Protein AF-A0A1I8A3Q3-F1 (afdb_monomer)

Radius of gyration: 21.52 Å; Cα contacts (8 Å, |Δi|>4): 533; chains: 1; bounding box: 51×58×56 Å

Mean predicted aligned error: 5.91 Å

pLDDT: mean 88.44, std 10.76, range [53.03, 98.12]

Foldseek 3Di:
DVPDDPVVLLVCLLQVADVVLVVQLVDDDPRNVSSVVLQLQAWEKEWEFEAEPVRDTFIKIAIGSRPVDPDTDDDPVVLVSNLSRYAEYEYEYDYHVPPDDGIDTDDPVCVVVSLVSLLPRPHSAYEYEHQPVAPDVVCPVVVLCVCVVSLSSLLSGQEYAHHHPDDPPDADDVSVVVSVVSSLVSLRHAYYAAADHHHVSCPLVNVLVSLQRPSYQEYHYQDPPVSVVVNLVVCLVDDLVSGDAFRKYKHFHDQPVVVVVVCVVQVKAWDDPVRDDPVVQVSCVVRPHNPVQWPTWTKHARPVHRVWIWIWTWGDDPPDSTTMIMTTTD

Sequence (330 aa):
MNTVPYRFIESVFQACGDDVLQKLPKLSSLWGTLAEEYKKKSGRLEVAYTQDDQNEWCLCYKLVGFDHIRARTLSREVVREISKSITLVEFSVISSNILRQGWTKVSSNDEKEMLQLLTRLDAPEKKLDLSNTIPTYTRSNVDEELISKYRHFFLSFTSVKICFRYCGGYYGPPFLAQLVKDMIFTGKLQCMDTKTNLPTTIPLRFMRDYFFSKSCRRLTTSCETSLTSKIIKRWKTMDPRTLAPYKLFDDTTVRFDSIKSYYIDNSMNEIPLNSADPKVMEMIETKVAKRTDIHSMHHIQHPTDPSCSIYVVFRRESWAIYYRCFLLFV

Structure (mmCIF, N/CA/C/O backbone):
data_AF-A0A1I8A3Q3-F1
#
_entry.id   AF-A0A1I8A3Q3-F1
#
loop_
_atom_site.group_PDB
_atom_site.id
_atom_site.type_symbol
_atom_site.label_atom_id
_atom_site.label_alt_id
_atom_site.label_comp_id
_atom_site.label_asym_id
_atom_site.label_entity_id
_atom_site.label_seq_id
_atom_site.pdbx_PDB_ins_code
_atom_site.Cartn_x
_atom_site.Cartn_y
_atom_site.Cartn_z
_atom_site.occupancy
_atom_site.B_iso_or_equiv
_atom_site.auth_seq_id
_atom_site.auth_comp_id
_atom_site.auth_asym_id
_atom_site.auth_atom_id
_atom_site.pdbx_PDB_model_num
ATOM 1 N N . MET A 1 1 ? 7.256 -31.390 1.037 1.00 57.97 1 MET A N 1
ATOM 2 C CA . MET A 1 1 ? 6.693 -30.113 1.540 1.00 57.97 1 MET A CA 1
ATOM 3 C C . MET A 1 1 ? 5.920 -30.237 2.865 1.00 57.97 1 MET A C 1
ATOM 5 O O . MET A 1 1 ? 5.534 -29.204 3.393 1.00 57.97 1 MET A O 1
ATOM 9 N N . ASN A 1 2 ? 5.749 -31.433 3.458 1.00 61.03 2 ASN A N 1
ATOM 10 C CA . ASN A 1 2 ? 5.005 -31.620 4.725 1.00 61.03 2 ASN A CA 1
ATOM 11 C C . ASN A 1 2 ? 5.836 -31.387 6.006 1.00 61.03 2 ASN A C 1
ATOM 13 O O . ASN A 1 2 ? 5.334 -31.577 7.105 1.00 61.03 2 ASN A O 1
ATOM 17 N N . THR A 1 3 ? 7.107 -31.007 5.875 1.00 82.00 3 THR A N 1
ATOM 18 C CA . THR A 1 3 ? 8.049 -30.803 6.990 1.00 82.00 3 THR A CA 1
ATOM 19 C C . THR A 1 3 ? 8.221 -29.333 7.377 1.00 82.00 3 THR A C 1
ATOM 21 O O . THR A 1 3 ? 9.028 -29.014 8.246 1.00 82.00 3 THR A O 1
ATOM 24 N N . VAL A 1 4 ? 7.492 -28.422 6.727 1.00 85.56 4 VAL A N 1
ATOM 25 C CA . VAL A 1 4 ? 7.575 -26.986 7.008 1.00 85.56 4 VAL A CA 1
ATOM 26 C C . VAL A 1 4 ? 6.820 -26.686 8.309 1.00 85.56 4 VAL A C 1
ATOM 28 O O . VAL A 1 4 ? 5.654 -27.071 8.417 1.00 85.56 4 VAL A O 1
ATOM 31 N N . PRO A 1 5 ? 7.436 -26.008 9.296 1.00 89.69 5 PRO A N 1
ATOM 32 C CA . PRO A 1 5 ? 6.762 -25.677 10.545 1.00 89.69 5 PRO A CA 1
ATOM 33 C C . PRO A 1 5 ? 5.493 -24.858 10.312 1.00 89.69 5 PRO A C 1
ATOM 35 O O . PRO A 1 5 ? 5.496 -23.905 9.535 1.00 89.69 5 PRO A O 1
ATOM 38 N N . TYR A 1 6 ? 4.436 -25.174 11.058 1.00 87.12 6 TYR A N 1
ATOM 39 C CA . TYR A 1 6 ? 3.142 -24.489 10.981 1.00 87.12 6 TYR A CA 1
ATOM 40 C C . TYR A 1 6 ? 3.270 -22.957 11.058 1.00 87.12 6 TYR A C 1
ATOM 42 O O . TYR A 1 6 ? 2.738 -22.239 10.217 1.00 87.12 6 TYR A O 1
ATOM 50 N N . ARG A 1 7 ? 4.092 -22.461 11.992 1.00 86.75 7 ARG A N 1
ATOM 51 C CA . ARG A 1 7 ? 4.344 -21.021 12.163 1.00 86.75 7 ARG A CA 1
ATOM 52 C C . ARG A 1 7 ? 4.938 -20.351 10.928 1.00 86.75 7 ARG A C 1
ATOM 54 O O . ARG A 1 7 ? 4.624 -19.200 10.660 1.00 86.75 7 ARG A O 1
ATOM 61 N N . PHE A 1 8 ? 5.789 -21.052 10.179 1.00 90.31 8 PHE A N 1
ATOM 62 C CA . PHE A 1 8 ? 6.340 -20.502 8.942 1.00 90.31 8 PHE A CA 1
ATOM 63 C C . PHE A 1 8 ? 5.237 -20.328 7.897 1.00 90.31 8 PHE A C 1
ATOM 65 O O . PHE A 1 8 ? 5.163 -19.286 7.254 1.00 90.31 8 PHE A O 1
ATOM 72 N N . ILE A 1 9 ? 4.358 -21.324 7.763 1.00 89.50 9 ILE A N 1
ATOM 73 C CA . ILE A 1 9 ? 3.220 -21.274 6.840 1.00 89.50 9 ILE A CA 1
ATOM 74 C C . ILE A 1 9 ? 2.297 -20.098 7.203 1.00 89.50 9 ILE A C 1
ATOM 76 O O . ILE A 1 9 ? 1.945 -19.310 6.329 1.00 89.50 9 ILE A O 1
ATOM 80 N N . GLU A 1 10 ? 1.983 -19.913 8.489 1.00 87.31 10 GLU A N 1
ATOM 81 C CA . GLU A 1 10 ? 1.195 -18.764 8.961 1.00 87.31 10 GLU A CA 1
ATOM 82 C C . GLU A 1 10 ? 1.873 -17.422 8.667 1.00 87.31 10 GLU A C 1
ATOM 84 O O . GLU A 1 10 ? 1.219 -16.505 8.178 1.00 87.31 10 GLU A O 1
ATOM 89 N N . SER A 1 11 ? 3.184 -17.299 8.904 1.00 86.94 11 SER A N 1
ATOM 90 C CA . SER A 1 11 ? 3.925 -16.075 8.567 1.00 86.94 11 SER A CA 1
ATOM 91 C C . SER A 1 11 ? 3.904 -15.781 7.063 1.00 86.94 11 SER A C 1
ATOM 93 O O . SER A 1 11 ? 3.813 -14.621 6.666 1.00 86.94 11 SER A O 1
ATOM 95 N N . VAL A 1 12 ? 3.942 -16.815 6.212 1.00 89.44 12 VAL A N 1
ATOM 96 C CA . VAL A 1 12 ? 3.786 -16.658 4.758 1.00 89.44 12 VAL A CA 1
ATOM 97 C C . VAL A 1 12 ? 2.382 -16.161 4.425 1.00 89.44 12 VAL A C 1
ATOM 99 O O . VAL A 1 12 ? 2.253 -15.195 3.680 1.00 89.44 12 VAL A O 1
ATOM 102 N N . PHE A 1 13 ? 1.338 -16.760 4.999 1.00 89.81 13 PHE A N 1
ATOM 103 C CA . PHE A 1 13 ? -0.051 -16.331 4.791 1.00 89.81 13 PHE A CA 1
ATOM 104 C C . PHE A 1 13 ? -0.268 -14.879 5.198 1.00 89.81 13 PHE A C 1
ATOM 106 O O . PHE A 1 13 ? -0.835 -14.102 4.432 1.00 89.81 13 PHE A O 1
ATOM 113 N N . GLN A 1 14 ? 0.272 -14.505 6.353 1.00 85.12 14 GLN A N 1
ATOM 114 C CA . GLN A 1 14 ? 0.229 -13.150 6.867 1.00 85.12 14 GLN A CA 1
ATOM 115 C C . GLN A 1 14 ? 0.942 -12.157 5.923 1.00 85.12 14 GLN A C 1
ATOM 117 O O . GLN A 1 14 ? 0.448 -11.057 5.699 1.00 85.12 14 GLN A O 1
ATOM 122 N N . ALA A 1 15 ? 2.061 -12.542 5.300 1.00 84.25 15 ALA A N 1
ATOM 123 C CA . ALA A 1 15 ? 2.824 -11.667 4.403 1.00 84.25 15 ALA A CA 1
ATOM 124 C C . ALA A 1 15 ? 2.298 -11.595 2.953 1.00 84.25 15 ALA A C 1
ATOM 126 O O . ALA A 1 15 ? 2.664 -10.683 2.213 1.00 84.25 15 ALA A O 1
ATOM 127 N N . CYS A 1 16 ? 1.485 -12.560 2.515 1.00 81.81 16 CYS A N 1
ATOM 128 C CA . CYS A 1 16 ? 1.103 -12.723 1.107 1.00 81.81 16 CYS A CA 1
ATOM 129 C C . CYS A 1 16 ? -0.032 -11.794 0.637 1.00 81.81 16 CYS A C 1
ATOM 131 O O . CYS A 1 16 ? -0.222 -11.636 -0.570 1.00 81.81 16 CYS A O 1
ATOM 133 N N . GLY A 1 17 ? -0.756 -11.162 1.565 1.00 78.75 17 GLY A N 1
ATOM 134 C CA . GLY A 1 17 ? -1.880 -10.271 1.269 1.00 78.75 17 GLY A CA 1
ATOM 135 C C . GLY A 1 17 ? -3.151 -10.999 0.807 1.00 78.75 17 GLY A C 1
ATOM 136 O O . GLY A 1 17 ? -3.144 -12.189 0.478 1.00 78.75 17 GLY A O 1
ATOM 137 N N . ASP A 1 18 ? -4.263 -10.263 0.780 1.00 76.88 18 ASP A N 1
ATOM 138 C CA . ASP A 1 18 ? -5.608 -10.823 0.587 1.00 76.88 18 ASP A CA 1
ATOM 139 C C . ASP A 1 18 ? -5.791 -11.523 -0.776 1.00 76.88 18 ASP A C 1
ATOM 141 O O . ASP A 1 18 ? -6.401 -12.592 -0.849 1.00 76.88 18 ASP A O 1
ATOM 145 N N . ASP A 1 19 ? -5.229 -10.974 -1.858 1.00 75.56 19 ASP A N 1
ATOM 146 C CA . ASP A 1 19 ? -5.390 -11.527 -3.214 1.00 75.56 19 ASP A CA 1
ATOM 147 C C . ASP A 1 19 ? -4.767 -12.923 -3.362 1.00 75.56 19 ASP A C 1
ATOM 149 O O . ASP A 1 19 ? -5.309 -13.802 -4.041 1.00 75.56 19 ASP A O 1
ATOM 153 N N . VAL A 1 20 ? -3.623 -13.151 -2.711 1.00 80.06 20 VAL A N 1
ATOM 154 C CA . VAL A 1 20 ? -2.950 -14.455 -2.711 1.00 80.06 20 VAL A CA 1
ATOM 155 C C . VAL A 1 20 ? -3.688 -15.419 -1.785 1.00 80.06 20 VAL A C 1
ATOM 157 O O . VAL A 1 20 ? -3.927 -16.564 -2.174 1.00 80.06 20 VAL A O 1
ATOM 160 N N . LEU A 1 21 ? -4.144 -14.953 -0.615 1.00 82.50 21 LEU A N 1
ATOM 161 C CA . LEU A 1 21 ? -4.960 -15.742 0.318 1.00 82.50 21 LEU A CA 1
ATOM 162 C C . LEU A 1 21 ? -6.236 -16.297 -0.326 1.00 82.50 21 LEU A C 1
ATOM 164 O O . LEU A 1 21 ? -6.673 -17.389 0.028 1.00 82.50 21 LEU A O 1
ATOM 168 N N . GLN A 1 22 ? -6.811 -15.620 -1.323 1.00 83.31 22 GLN A N 1
ATOM 169 C CA . GLN A 1 22 ? -7.954 -16.156 -2.073 1.00 83.31 22 GLN A CA 1
ATOM 170 C C . GLN A 1 22 ? -7.608 -17.356 -2.968 1.00 83.31 22 GLN A C 1
ATOM 172 O O . GLN A 1 22 ? -8.487 -18.162 -3.279 1.00 83.31 22 GLN A O 1
ATOM 177 N N . LYS A 1 23 ? -6.348 -17.489 -3.393 1.00 84.88 23 LYS A N 1
ATOM 178 C CA . LYS A 1 23 ? -5.875 -18.577 -4.264 1.00 84.88 23 LYS A CA 1
ATOM 179 C C . LYS A 1 23 ? -5.297 -19.753 -3.473 1.00 84.88 23 LYS A C 1
ATOM 181 O O . LYS A 1 23 ? -5.377 -20.882 -3.951 1.00 84.88 23 LYS A O 1
ATOM 186 N N . LEU A 1 24 ? -4.755 -19.504 -2.278 1.00 84.94 24 LEU A N 1
ATOM 187 C CA . LEU A 1 24 ? -4.077 -20.507 -1.446 1.00 84.94 24 LEU A CA 1
ATOM 188 C C . LEU A 1 24 ? -4.915 -21.753 -1.095 1.00 84.94 24 LEU A C 1
ATOM 190 O O . LEU A 1 24 ? -4.352 -22.844 -1.128 1.00 84.94 24 LEU A O 1
ATOM 194 N N . PRO A 1 25 ? -6.237 -21.669 -0.858 1.00 84.94 25 PRO A N 1
ATOM 195 C CA . PRO A 1 25 ? -7.067 -22.855 -0.641 1.00 84.94 25 PRO A CA 1
ATOM 196 C C . PRO A 1 25 ? -7.068 -23.882 -1.773 1.00 84.94 25 PRO A C 1
ATOM 198 O O . PRO A 1 25 ? -7.403 -25.042 -1.559 1.00 84.94 25 PRO A O 1
ATOM 201 N N . LYS A 1 26 ? -6.703 -23.467 -2.991 1.00 87.00 26 LYS A N 1
ATOM 202 C CA . LYS A 1 26 ? -6.612 -24.361 -4.152 1.00 87.00 26 LYS A CA 1
ATOM 203 C C . LYS A 1 26 ? -5.342 -25.212 -4.136 1.00 87.00 26 LYS A C 1
ATOM 205 O O . LYS A 1 26 ? -5.203 -26.103 -4.970 1.00 87.00 26 LYS A O 1
ATOM 210 N N . LEU A 1 27 ? -4.404 -24.932 -3.229 1.00 86.75 27 LEU A N 1
ATOM 211 C CA . LEU A 1 27 ? -3.221 -25.758 -3.050 1.00 86.75 27 LEU A CA 1
ATOM 212 C C . LEU A 1 27 ? -3.626 -27.102 -2.441 1.00 86.75 27 LEU A C 1
ATOM 214 O O . LEU A 1 27 ? -4.348 -27.166 -1.451 1.00 86.75 27 LEU A O 1
ATOM 218 N N . SER A 1 28 ? -3.120 -28.193 -3.010 1.00 81.31 28 SER A N 1
ATOM 219 C CA . SER A 1 28 ? -3.256 -29.518 -2.405 1.00 81.31 28 SER A CA 1
ATOM 220 C C . SER A 1 28 ? -2.527 -29.583 -1.059 1.00 81.31 28 SER A C 1
ATOM 222 O O . SER A 1 28 ? -1.562 -28.844 -0.848 1.00 81.31 28 SER A O 1
ATOM 224 N N . SER A 1 29 ? -2.882 -30.563 -0.221 1.00 86.62 29 SER A N 1
ATOM 225 C CA . SER A 1 29 ? -2.193 -30.929 1.032 1.00 86.62 29 SER A CA 1
ATOM 226 C C . SER A 1 29 ? -2.400 -29.958 2.208 1.00 86.62 29 SER A C 1
ATOM 228 O O . SER A 1 29 ? -3.354 -29.184 2.241 1.00 86.62 29 SER A O 1
ATOM 230 N N . LEU A 1 30 ? -1.499 -30.028 3.194 1.00 88.31 30 LEU A N 1
ATOM 231 C CA . LEU A 1 30 ? -1.510 -29.251 4.430 1.00 88.31 30 LEU A CA 1
ATOM 232 C C . LEU A 1 30 ? -1.654 -27.741 4.178 1.00 88.31 30 LEU A C 1
ATOM 234 O O . LEU A 1 30 ? -2.400 -27.079 4.886 1.00 88.31 30 LEU A O 1
ATOM 238 N N . TRP A 1 31 ? -1.006 -27.197 3.145 1.00 90.31 31 TRP A N 1
ATOM 239 C CA . TRP A 1 31 ? -1.062 -25.764 2.832 1.00 90.31 31 TRP A CA 1
ATOM 240 C C . TRP A 1 31 ? -2.481 -25.269 2.536 1.00 90.31 31 TRP A C 1
ATOM 242 O O . TRP A 1 31 ? -2.865 -24.223 3.051 1.00 90.31 31 TRP A O 1
ATOM 252 N N . GLY A 1 32 ? -3.271 -26.022 1.763 1.00 91.44 32 GLY A N 1
ATOM 253 C CA . GLY A 1 32 ? -4.657 -25.655 1.461 1.00 91.44 32 GLY A CA 1
ATOM 254 C C . GLY A 1 32 ? -5.542 -25.678 2.707 1.00 91.44 32 GLY A C 1
ATOM 255 O O . GLY A 1 32 ? -6.257 -24.714 2.974 1.00 91.44 32 GLY A O 1
ATOM 256 N N . THR A 1 33 ? -5.429 -26.735 3.520 1.00 91.69 33 THR A N 1
ATOM 257 C CA . THR A 1 33 ? -6.192 -26.871 4.772 1.00 91.69 33 THR A CA 1
ATOM 258 C C . THR A 1 33 ? -5.879 -25.744 5.754 1.00 91.69 33 THR A C 1
ATOM 260 O O . THR A 1 33 ? -6.793 -25.136 6.309 1.00 91.69 33 THR A O 1
ATOM 263 N N . LEU A 1 34 ? -4.594 -25.430 5.946 1.00 91.81 34 LEU A N 1
ATOM 264 C CA . LEU A 1 34 ? -4.183 -24.360 6.852 1.00 91.81 34 LEU A CA 1
ATOM 265 C C . LEU A 1 34 ? -4.555 -22.977 6.317 1.00 91.81 34 LEU A C 1
ATOM 267 O O . LEU A 1 34 ? -4.907 -22.107 7.106 1.00 91.81 34 LEU A O 1
ATOM 271 N N . ALA A 1 35 ? -4.505 -22.762 4.999 1.00 92.06 35 ALA A N 1
ATOM 272 C CA . ALA A 1 35 ? -4.933 -21.502 4.397 1.00 92.06 35 ALA A CA 1
ATOM 273 C C . ALA A 1 35 ? -6.426 -21.250 4.637 1.00 92.06 35 ALA A C 1
ATOM 275 O O . ALA A 1 35 ? -6.813 -20.136 4.978 1.00 92.06 35 ALA A O 1
ATOM 276 N N . GLU A 1 36 ? -7.260 -22.284 4.512 1.00 92.31 36 GLU A N 1
ATOM 277 C CA . GLU A 1 36 ? -8.691 -22.210 4.821 1.00 92.31 36 GLU A CA 1
ATOM 278 C C . GLU A 1 36 ? -8.954 -21.910 6.300 1.00 92.31 36 GLU A C 1
ATOM 280 O O . GLU A 1 36 ? -9.804 -21.081 6.633 1.00 92.31 36 GLU A O 1
ATOM 285 N N . GLU A 1 37 ? -8.213 -22.551 7.203 1.00 92.31 37 GLU A N 1
ATOM 286 C CA . GLU A 1 37 ? -8.347 -22.292 8.634 1.00 92.31 37 GLU A CA 1
ATOM 287 C C . GLU A 1 37 ? -7.880 -20.879 9.007 1.00 92.31 37 GLU A C 1
ATOM 289 O O . GLU A 1 37 ? -8.592 -20.160 9.713 1.00 92.31 37 GLU A O 1
ATOM 294 N N . TYR A 1 38 ? -6.727 -20.456 8.483 1.00 91.81 38 TYR A N 1
ATOM 295 C CA . TYR A 1 38 ? -6.199 -19.109 8.671 1.00 91.81 38 TYR A CA 1
ATOM 296 C C . TYR A 1 38 ? -7.179 -18.066 8.138 1.00 91.81 38 TYR A C 1
ATOM 298 O O . TYR A 1 38 ? -7.521 -17.139 8.860 1.00 91.81 38 TYR A O 1
ATOM 306 N N . LYS A 1 39 ? -7.723 -18.253 6.929 1.00 91.38 39 LYS A N 1
ATOM 307 C CA . LYS A 1 39 ? -8.686 -17.334 6.308 1.00 91.38 39 LYS A CA 1
ATOM 308 C C . LYS A 1 39 ? -9.937 -17.118 7.164 1.00 91.38 39 LYS A C 1
ATOM 310 O O . LYS A 1 39 ? -10.401 -15.989 7.283 1.00 91.38 39 LYS A O 1
ATOM 315 N N . LYS A 1 40 ? -10.458 -18.174 7.799 1.00 92.69 40 LYS A N 1
ATOM 316 C CA . LYS A 1 40 ? -11.607 -18.095 8.730 1.00 92.69 40 LYS A CA 1
ATOM 317 C C . LYS A 1 40 ? -11.281 -17.353 10.031 1.00 92.69 40 LYS A C 1
ATOM 319 O O . LYS A 1 40 ? -12.187 -16.892 10.727 1.00 92.69 40 LYS A O 1
ATOM 324 N N . LYS A 1 41 ? -9.997 -17.288 10.389 1.00 94.12 41 LYS A N 1
ATOM 325 C CA . LYS A 1 41 ? -9.490 -16.619 11.592 1.00 94.12 41 LYS A CA 1
ATOM 326 C C . LYS A 1 41 ? -8.880 -15.248 11.303 1.00 94.12 41 LYS A C 1
ATOM 328 O O . LYS A 1 41 ? -8.652 -14.483 12.234 1.00 94.12 41 LYS A O 1
ATOM 333 N N . SER A 1 42 ? -8.592 -14.930 10.051 1.00 94.62 42 SER A N 1
ATOM 334 C CA . SER A 1 42 ? -7.964 -13.679 9.653 1.00 94.62 42 SER A CA 1
ATOM 335 C C . SER A 1 42 ? -8.981 -12.574 9.451 1.00 94.62 42 SER A C 1
ATOM 337 O O . SER A 1 42 ? -10.143 -12.821 9.131 1.00 94.62 42 SER A O 1
ATOM 339 N N . GLY A 1 43 ? -8.528 -11.342 9.600 1.00 95.31 43 GLY A N 1
ATOM 340 C CA . GLY A 1 43 ? -9.379 -10.193 9.388 1.00 95.31 43 GLY A CA 1
ATOM 341 C C . GLY A 1 43 ? -8.593 -8.902 9.345 1.00 95.31 43 GLY A C 1
ATOM 342 O O . GLY A 1 43 ? -7.365 -8.873 9.454 1.00 95.31 43 GLY A O 1
ATOM 343 N N . ARG A 1 44 ? -9.340 -7.813 9.225 1.00 96.50 44 ARG A N 1
ATOM 344 C CA . ARG A 1 44 ? -8.804 -6.461 9.223 1.00 96.50 44 ARG A CA 1
ATOM 345 C C . ARG A 1 44 ? -9.514 -5.581 10.231 1.00 96.50 44 ARG A C 1
ATOM 347 O O . ARG A 1 44 ? -10.679 -5.799 10.576 1.00 96.50 44 ARG A O 1
ATOM 354 N N . LEU A 1 45 ? -8.781 -4.581 10.690 1.00 97.50 45 LEU A N 1
ATOM 355 C CA . LEU A 1 45 ? -9.298 -3.515 11.524 1.00 97.50 45 LEU A CA 1
ATOM 356 C C . LEU A 1 45 ? -9.432 -2.252 10.677 1.00 97.50 45 LEU A C 1
ATOM 358 O O . LEU A 1 45 ? -8.441 -1.737 10.165 1.00 97.50 45 LEU A O 1
ATOM 362 N N . GLU A 1 46 ? -10.651 -1.744 10.575 1.00 97.31 46 GLU A N 1
ATOM 363 C CA . GLU A 1 46 ? -10.936 -0.455 9.954 1.00 97.31 46 GLU A CA 1
ATOM 364 C C . GLU A 1 46 ? -11.128 0.586 11.059 1.00 97.31 46 GLU A C 1
ATOM 366 O O . GLU A 1 46 ? -11.870 0.363 12.016 1.00 97.31 46 GLU A O 1
ATOM 371 N N . VAL A 1 47 ? -10.447 1.718 10.934 1.00 97.00 47 VAL A N 1
ATOM 372 C CA . VAL A 1 47 ? -10.535 2.877 11.820 1.00 97.00 47 VAL A CA 1
ATOM 373 C C . VAL A 1 47 ? -10.919 4.074 10.967 1.00 97.00 47 VAL A C 1
ATOM 375 O O . VAL A 1 47 ? -10.345 4.313 9.904 1.00 97.00 47 VAL A O 1
ATOM 378 N N . ALA A 1 48 ? -11.901 4.830 11.426 1.00 95.19 48 ALA A N 1
ATOM 379 C CA . ALA A 1 48 ? -12.387 6.007 10.741 1.00 95.19 48 ALA A CA 1
ATOM 380 C C . ALA A 1 48 ? -12.346 7.211 11.671 1.00 95.19 48 ALA A C 1
ATOM 382 O O . ALA A 1 48 ? -12.738 7.112 12.832 1.00 95.19 48 ALA A O 1
ATOM 383 N N . TYR A 1 49 ? -11.923 8.353 11.140 1.00 94.12 49 TYR A N 1
ATOM 384 C CA . TYR A 1 49 ? -12.212 9.648 11.739 1.00 94.12 49 TYR A CA 1
ATOM 385 C C . TYR A 1 49 ? -13.352 10.301 10.972 1.00 94.12 49 TYR A C 1
ATOM 387 O O . TYR A 1 49 ? -13.299 10.431 9.747 1.00 94.12 49 TYR A O 1
ATOM 395 N N . THR A 1 50 ? -14.410 10.647 11.687 1.00 92.38 50 THR A N 1
ATOM 396 C CA . THR A 1 50 ? -15.701 11.010 11.100 1.00 92.38 50 THR A CA 1
ATOM 397 C C . THR A 1 50 ? -16.459 11.954 12.013 1.00 92.38 50 THR A C 1
ATOM 399 O O . THR A 1 50 ? -16.188 12.004 13.209 1.00 92.38 50 THR A O 1
ATOM 402 N N . GLN A 1 51 ? -17.446 12.647 11.461 1.00 90.06 51 GLN A N 1
ATOM 403 C CA . GLN A 1 51 ? -18.433 13.360 12.261 1.00 90.06 51 GLN A CA 1
ATOM 404 C C . GLN A 1 51 ? -19.522 12.399 12.738 1.00 90.06 51 GLN A C 1
ATOM 406 O O . GLN A 1 51 ? -19.923 11.503 11.986 1.00 90.06 51 GLN A O 1
ATOM 411 N N . ASP A 1 52 ? -19.969 12.583 13.974 1.00 88.75 52 ASP A N 1
ATOM 412 C CA . ASP A 1 52 ? -21.150 11.930 14.528 1.00 88.75 52 ASP A CA 1
ATOM 413 C C . ASP A 1 52 ? -22.435 12.735 14.255 1.00 88.75 52 ASP A C 1
ATOM 415 O O . ASP A 1 52 ? -22.426 13.722 13.514 1.00 88.75 52 ASP A O 1
ATOM 419 N N . ASP A 1 53 ? -23.549 12.306 14.854 1.00 87.62 53 ASP A N 1
ATOM 420 C CA . ASP A 1 53 ? -24.863 12.944 14.698 1.00 87.62 53 ASP A CA 1
ATOM 421 C C . ASP A 1 53 ? -24.916 14.378 15.260 1.00 87.62 53 ASP A C 1
ATOM 423 O O . ASP A 1 53 ? -25.810 15.150 14.910 1.00 87.62 53 ASP A O 1
ATOM 427 N N . GLN A 1 54 ? -23.956 14.756 16.109 1.00 89.69 54 GLN A N 1
ATOM 428 C CA . GLN A 1 54 ? -23.809 16.101 16.671 1.00 89.69 54 GLN A CA 1
ATOM 429 C C . GLN A 1 54 ? -22.835 16.963 15.855 1.00 89.69 54 GLN A C 1
ATOM 431 O O . GLN A 1 54 ? -22.555 18.102 16.222 1.00 89.69 54 GLN A O 1
ATOM 436 N N . ASN A 1 55 ? -22.357 16.453 14.714 1.00 88.12 55 ASN A N 1
ATOM 437 C CA . ASN A 1 55 ? -21.288 17.026 13.898 1.00 88.12 55 ASN A CA 1
ATOM 438 C C . ASN A 1 55 ? -19.921 17.097 14.600 1.00 88.12 55 ASN A C 1
ATOM 440 O O . ASN A 1 55 ? -19.012 17.757 14.081 1.00 88.12 55 ASN A O 1
ATOM 444 N N . GLU A 1 56 ? -19.743 16.397 15.722 1.00 89.81 56 GLU A N 1
ATOM 445 C CA . GLU A 1 56 ? -18.466 16.310 16.419 1.00 89.81 56 GLU A CA 1
ATOM 446 C C . GLU A 1 56 ? -17.588 15.236 15.787 1.00 89.81 56 GLU A C 1
ATOM 448 O O . GLU A 1 56 ? -18.044 14.149 15.424 1.00 89.81 56 GLU A O 1
ATOM 453 N N . TRP A 1 57 ? -16.298 15.533 15.649 1.00 91.00 57 TRP A N 1
ATOM 454 C CA . TRP A 1 57 ? -15.358 14.569 15.103 1.00 91.00 57 TRP A CA 1
ATOM 455 C C . TRP A 1 57 ? -14.955 13.534 16.148 1.00 91.00 57 TRP A C 1
ATOM 457 O O . TRP A 1 57 ? -14.522 13.870 17.248 1.00 91.00 57 TRP A O 1
ATOM 467 N N . CYS A 1 58 ? -15.045 12.259 15.788 1.00 93.19 58 CYS A N 1
ATOM 468 C CA . CYS A 1 58 ? -14.689 11.156 16.664 1.00 93.19 58 CYS A CA 1
ATOM 469 C C . CYS A 1 58 ? -13.999 10.021 15.907 1.00 93.19 58 CYS A C 1
ATOM 471 O O . CYS A 1 58 ? -14.107 9.883 14.683 1.00 93.19 58 CYS A O 1
ATOM 473 N N . LEU A 1 59 ? -13.272 9.194 16.660 1.00 95.56 59 LEU A N 1
ATOM 474 C CA . LEU A 1 59 ? -12.745 7.934 16.159 1.00 95.56 59 LEU A CA 1
ATOM 475 C C . LEU A 1 59 ? -13.819 6.854 16.253 1.00 95.56 59 LEU A C 1
ATOM 477 O O . LEU A 1 59 ? -14.444 6.659 17.292 1.00 95.56 59 LEU A O 1
ATOM 481 N N . CYS A 1 60 ? -13.995 6.123 15.164 1.00 95.38 60 CYS A N 1
ATOM 482 C CA . CYS A 1 60 ? -14.821 4.931 15.091 1.00 95.38 60 CYS A CA 1
ATOM 483 C C . CYS A 1 60 ? -13.969 3.765 14.596 1.00 95.38 60 CYS A C 1
ATOM 485 O O . CYS A 1 60 ? -12.996 3.965 13.869 1.00 95.38 60 CYS A O 1
ATOM 487 N N . TYR A 1 61 ? -14.340 2.540 14.948 1.00 96.56 61 TYR A N 1
ATOM 488 C CA . TYR A 1 61 ? -13.685 1.351 14.409 1.00 96.56 61 TYR A CA 1
ATOM 489 C C . TYR A 1 61 ? -14.668 0.244 14.060 1.00 96.56 61 TYR A C 1
ATOM 491 O O . TYR A 1 61 ? -15.810 0.221 14.524 1.00 96.56 61 TYR A O 1
ATOM 499 N N . LYS A 1 62 ? -14.186 -0.701 13.255 1.00 96.06 62 LYS A N 1
ATOM 500 C CA . LYS A 1 62 ? -14.904 -1.903 12.859 1.00 96.06 62 LYS A CA 1
ATOM 501 C C . LYS A 1 62 ? -13.936 -3.068 12.668 1.00 96.06 62 LYS A C 1
ATOM 503 O O . LYS A 1 62 ? -12.908 -2.941 12.007 1.00 96.06 62 LYS A O 1
ATOM 508 N N . LEU A 1 63 ? -14.288 -4.219 13.236 1.00 96.81 63 LEU A N 1
ATOM 509 C CA . LEU A 1 63 ? -13.595 -5.488 13.013 1.00 96.81 63 LEU A CA 1
ATOM 510 C C . LEU A 1 63 ? -14.271 -6.231 11.857 1.00 96.81 63 LEU A C 1
ATOM 512 O O . LEU A 1 63 ? -15.476 -6.478 11.908 1.00 96.81 63 LEU A O 1
ATOM 516 N N . VAL A 1 64 ? -13.507 -6.600 10.830 1.00 95.81 64 VAL A N 1
ATOM 517 C CA . VAL A 1 64 ? -14.011 -7.293 9.633 1.00 95.81 64 VAL A CA 1
ATOM 518 C C . VAL A 1 64 ? -13.277 -8.622 9.470 1.00 95.81 64 VAL A C 1
ATOM 520 O O . VAL A 1 64 ? -12.053 -8.655 9.534 1.00 95.81 64 VAL A O 1
ATOM 523 N N . GLY A 1 65 ? -14.011 -9.721 9.269 1.00 95.25 65 GLY A N 1
ATOM 524 C CA . GLY A 1 65 ? -13.451 -11.073 9.084 1.00 95.25 65 GLY A CA 1
ATOM 525 C C . GLY A 1 65 ? -13.186 -11.857 10.377 1.00 95.25 65 GLY A C 1
ATOM 526 O O . GLY A 1 65 ? -13.021 -13.071 10.348 1.00 95.25 65 GLY A O 1
ATOM 527 N N . PHE A 1 66 ? -13.233 -11.211 11.545 1.00 95.81 66 PHE A N 1
ATOM 528 C CA . PHE A 1 66 ? -13.005 -11.859 12.843 1.00 95.81 66 PHE A CA 1
ATOM 529 C C . PHE A 1 66 ? -14.259 -12.545 13.419 1.00 95.81 66 PHE A C 1
ATOM 531 O O . PHE A 1 66 ? -14.600 -12.338 14.582 1.00 95.81 66 PHE A O 1
ATOM 538 N N . ASP A 1 67 ? -14.993 -13.340 12.640 1.00 94.75 67 ASP A N 1
ATOM 539 C CA . ASP A 1 67 ? -16.299 -13.895 13.062 1.00 94.75 67 ASP A CA 1
ATOM 540 C C . ASP A 1 67 ? -16.227 -14.858 14.252 1.00 94.75 67 ASP A C 1
ATOM 542 O O . ASP A 1 67 ? -17.171 -14.977 15.031 1.00 94.75 67 ASP A O 1
ATOM 546 N N . HIS A 1 68 ? -15.071 -15.487 14.446 1.00 94.12 68 HIS A N 1
ATOM 547 C CA . HIS A 1 68 ? -14.787 -16.340 15.597 1.00 94.12 68 HIS A CA 1
ATOM 548 C C . HIS A 1 68 ? -14.603 -15.553 16.912 1.00 94.12 68 HIS A C 1
ATOM 550 O O . HIS A 1 68 ? -14.715 -16.139 17.990 1.00 94.12 68 HIS A O 1
ATOM 556 N N . ILE A 1 69 ? -14.355 -14.237 16.857 1.00 96.06 69 ILE A N 1
ATOM 557 C CA . ILE A 1 69 ? -14.233 -13.378 18.042 1.00 96.06 69 ILE A CA 1
ATOM 558 C C . ILE A 1 69 ? -15.603 -12.781 18.365 1.00 96.06 69 ILE A C 1
ATOM 560 O O . ILE A 1 69 ? -16.084 -11.870 17.692 1.00 96.06 69 ILE A O 1
ATOM 564 N N . ARG A 1 70 ? -16.229 -13.283 19.435 1.00 94.69 70 ARG A N 1
ATOM 565 C CA . ARG A 1 70 ? -17.559 -12.825 19.875 1.00 94.69 70 ARG A CA 1
ATOM 566 C C . ARG A 1 70 ? -17.551 -11.382 20.382 1.00 94.69 70 ARG A C 1
ATOM 568 O O . ARG A 1 70 ? -18.486 -10.633 20.115 1.00 94.69 70 ARG A O 1
ATOM 575 N N . ALA A 1 71 ? -16.508 -10.995 21.117 1.00 95.31 71 ALA A N 1
ATOM 576 C CA . ALA A 1 71 ? -16.356 -9.635 21.618 1.00 95.31 71 ALA A CA 1
ATOM 577 C C . ALA A 1 71 ? -16.019 -8.685 20.462 1.00 95.31 71 ALA A C 1
ATOM 579 O O . ALA A 1 71 ? -15.034 -8.879 19.752 1.00 95.31 71 ALA A O 1
ATOM 580 N N . ARG A 1 72 ? -16.848 -7.656 20.267 1.00 93.75 72 ARG A N 1
ATOM 581 C CA . ARG A 1 72 ? -16.647 -6.653 19.209 1.00 93.75 72 ARG A CA 1
ATOM 582 C C . ARG A 1 72 ? -16.000 -5.364 19.705 1.00 93.75 72 ARG A C 1
ATOM 584 O O . ARG A 1 72 ? -15.576 -4.561 18.883 1.00 93.75 72 ARG A O 1
ATOM 591 N N . THR A 1 73 ? -15.890 -5.185 21.019 1.00 95.31 73 THR A N 1
ATOM 592 C CA . THR A 1 73 ? -15.235 -4.024 21.623 1.00 95.31 73 THR A CA 1
ATOM 593 C C . THR A 1 73 ? -13.718 -4.204 21.630 1.00 95.31 73 THR A C 1
ATOM 595 O O . THR A 1 73 ? -13.232 -5.238 22.081 1.00 95.31 73 THR A O 1
ATOM 598 N N . LEU A 1 74 ? -12.958 -3.208 21.170 1.00 94.94 74 LEU A N 1
ATOM 599 C CA . LEU A 1 74 ? -11.492 -3.215 21.229 1.00 94.94 74 LEU A CA 1
ATOM 600 C C . LEU A 1 74 ? -10.989 -3.083 22.674 1.00 94.94 74 LEU A C 1
ATOM 602 O O . LEU A 1 74 ? -10.717 -1.987 23.153 1.00 94.94 74 LEU A O 1
ATOM 606 N N . SER A 1 75 ? -10.839 -4.217 23.355 1.00 95.19 75 SER A N 1
ATOM 607 C CA . SER A 1 75 ? -10.091 -4.336 24.610 1.00 95.19 75 SER A CA 1
ATOM 608 C C . SER A 1 75 ? -8.674 -4.860 24.359 1.00 95.19 75 SER A C 1
ATOM 610 O O . SER A 1 75 ? -8.338 -5.290 23.251 1.00 95.19 75 SER A O 1
ATOM 612 N N . ARG A 1 76 ? -7.833 -4.897 25.398 1.00 95.94 76 ARG A N 1
ATOM 613 C CA . ARG A 1 76 ? -6.489 -5.496 25.313 1.00 95.94 76 ARG A CA 1
ATOM 614 C C . ARG A 1 76 ? -6.536 -6.964 24.892 1.00 95.94 76 ARG A C 1
ATOM 616 O O . ARG A 1 76 ? -5.696 -7.409 24.113 1.00 95.94 76 ARG A O 1
ATOM 623 N N . GLU A 1 77 ? -7.522 -7.709 25.378 1.00 96.81 77 GLU A N 1
ATOM 624 C CA . GLU A 1 77 ? -7.729 -9.123 25.067 1.00 96.81 77 GLU A CA 1
ATOM 625 C C . GLU A 1 77 ? -8.117 -9.307 23.603 1.00 96.81 77 GLU A C 1
ATOM 627 O O . GLU A 1 77 ? -7.550 -10.170 22.936 1.00 96.81 77 GLU A O 1
ATOM 632 N N . VAL A 1 78 ? -9.029 -8.471 23.095 1.00 96.75 78 VAL A N 1
ATOM 633 C CA . VAL A 1 78 ? -9.438 -8.505 21.685 1.00 96.75 78 VAL A CA 1
ATOM 634 C C . VAL A 1 78 ? -8.273 -8.122 20.779 1.00 96.75 78 VAL A C 1
ATOM 636 O O . VAL A 1 78 ? -8.009 -8.833 19.816 1.00 96.75 78 VAL A O 1
ATOM 639 N N . VAL A 1 79 ? -7.521 -7.070 21.119 1.00 96.62 79 VAL A N 1
ATOM 640 C CA . VAL A 1 79 ? -6.319 -6.639 20.381 1.00 96.62 79 VAL A CA 1
ATOM 641 C C . VAL A 1 79 ? -5.269 -7.753 20.328 1.00 96.62 79 VAL A C 1
ATOM 643 O O . VAL A 1 79 ? -4.704 -8.014 19.268 1.00 96.62 79 VAL A O 1
ATOM 646 N N . ARG A 1 80 ? -5.037 -8.451 21.446 1.00 96.12 80 ARG A N 1
ATOM 647 C CA . ARG A 1 80 ? -4.132 -9.610 21.512 1.00 96.12 80 ARG A CA 1
ATOM 648 C C . ARG A 1 80 ? -4.632 -10.796 20.685 1.00 96.12 80 ARG A C 1
ATOM 650 O O . ARG A 1 80 ? -3.822 -11.575 20.189 1.00 96.12 80 ARG A O 1
ATOM 657 N N . GLU A 1 81 ? -5.944 -10.977 20.576 1.00 96.44 81 GLU A N 1
ATOM 658 C CA . GLU A 1 81 ? -6.508 -12.064 19.778 1.00 96.44 81 GLU A CA 1
ATOM 659 C C . GLU A 1 81 ? -6.399 -11.761 18.283 1.00 96.44 81 GLU A C 1
ATOM 661 O O . GLU A 1 81 ? -5.835 -12.566 17.545 1.00 96.44 81 GLU A O 1
ATOM 666 N N . ILE A 1 82 ? -6.825 -10.569 17.847 1.00 96.62 82 ILE A N 1
ATOM 667 C CA . ILE A 1 82 ? -6.727 -10.173 16.436 1.00 96.62 82 ILE A CA 1
ATOM 668 C C . ILE A 1 82 ? -5.274 -10.080 15.972 1.00 96.62 82 ILE A C 1
ATOM 670 O O . ILE A 1 82 ? -4.999 -10.391 14.821 1.00 96.62 82 ILE A O 1
ATOM 674 N N . SER A 1 83 ? -4.315 -9.719 16.839 1.00 95.38 83 SER A N 1
ATOM 675 C CA . SER A 1 83 ? -2.906 -9.595 16.436 1.00 95.38 83 SER A CA 1
ATOM 676 C C . SER A 1 83 ? -2.300 -10.898 15.908 1.00 95.38 83 SER A C 1
ATOM 678 O O . SER A 1 83 ? -1.287 -10.854 15.221 1.00 95.38 83 SER A O 1
ATOM 680 N N . LYS A 1 84 ? -2.897 -12.055 16.221 1.00 92.88 84 LYS A N 1
ATOM 681 C CA . LYS A 1 84 ? -2.435 -13.368 15.745 1.00 92.88 84 LYS A CA 1
ATOM 682 C C . LYS A 1 84 ? -2.721 -13.600 14.259 1.00 92.88 84 LYS A C 1
ATOM 684 O O . LYS A 1 84 ? -2.063 -14.426 13.638 1.00 92.88 84 LYS A O 1
ATOM 689 N N . SER A 1 85 ? -3.716 -12.913 13.704 1.00 93.88 85 SER A N 1
ATOM 690 C CA . SER A 1 85 ? -4.245 -13.182 12.362 1.00 93.88 85 SER A CA 1
ATOM 691 C C . SER A 1 85 ? -4.683 -11.916 11.617 1.00 93.88 85 SER A C 1
ATOM 693 O O . SER A 1 85 ? -5.365 -11.992 10.595 1.00 93.88 85 SER A O 1
ATOM 695 N N . ILE A 1 86 ? -4.304 -10.737 12.116 1.00 95.50 86 ILE A N 1
ATOM 696 C CA . ILE A 1 86 ? -4.585 -9.463 11.462 1.00 95.50 86 ILE A CA 1
ATOM 697 C C . ILE A 1 86 ? -3.763 -9.334 10.181 1.00 95.50 86 ILE A C 1
ATOM 699 O O . ILE A 1 86 ? -2.540 -9.499 10.188 1.00 95.50 86 ILE A O 1
ATOM 703 N N . THR A 1 87 ? -4.444 -9.016 9.083 1.00 94.75 87 THR A N 1
ATOM 704 C CA . THR A 1 87 ? -3.817 -8.820 7.770 1.00 94.75 87 THR A CA 1
ATOM 705 C C . THR A 1 87 ? -3.647 -7.342 7.439 1.00 94.75 87 THR A C 1
ATOM 707 O O . THR A 1 87 ? -2.659 -6.958 6.818 1.00 94.75 87 THR A O 1
ATOM 710 N N . LEU A 1 88 ? -4.572 -6.499 7.908 1.00 95.62 88 LEU A N 1
ATOM 711 C CA . LEU A 1 88 ? -4.619 -5.081 7.571 1.00 95.62 88 LEU A CA 1
ATOM 712 C C . LEU A 1 88 ? -5.158 -4.238 8.735 1.00 95.62 88 LEU A C 1
ATOM 714 O O . LEU A 1 88 ? -6.163 -4.580 9.364 1.00 95.62 88 LEU A O 1
ATOM 718 N N . VAL A 1 89 ? -4.515 -3.097 8.975 1.00 97.62 89 VAL A N 1
ATOM 719 C CA . VAL A 1 89 ? -5.102 -1.963 9.702 1.00 97.62 89 VAL A CA 1
ATOM 720 C C . VAL A 1 89 ? -5.287 -0.825 8.711 1.00 97.62 89 VAL A C 1
ATOM 722 O O . VAL A 1 89 ? -4.311 -0.326 8.154 1.00 97.62 89 VAL A O 1
ATOM 725 N N . GLU A 1 90 ? -6.522 -0.393 8.497 1.00 97.75 90 GLU A N 1
ATOM 726 C CA . GLU A 1 90 ? -6.831 0.736 7.626 1.00 97.75 90 GLU A CA 1
ATOM 727 C C . GLU A 1 90 ? -7.353 1.901 8.457 1.00 97.75 90 GLU A C 1
ATOM 729 O O . GLU A 1 90 ? -8.304 1.749 9.216 1.00 97.75 90 GLU A O 1
ATOM 734 N N . PHE A 1 91 ? -6.734 3.067 8.306 1.00 97.62 91 PHE A N 1
ATOM 735 C CA . PHE A 1 91 ? -7.255 4.322 8.825 1.00 97.62 91 PHE A CA 1
ATOM 736 C C . PHE A 1 91 ? -7.753 5.172 7.671 1.00 97.62 91 PHE A C 1
ATOM 738 O O . PHE A 1 91 ? -7.031 5.364 6.694 1.00 97.62 91 PHE A O 1
ATOM 745 N N . SER A 1 92 ? -8.948 5.736 7.799 1.00 95.00 92 SER A N 1
ATOM 746 C CA . SER A 1 92 ? -9.487 6.654 6.803 1.00 95.00 92 SER A CA 1
ATOM 747 C C . SER A 1 92 ? -10.243 7.818 7.429 1.00 95.00 92 SER A C 1
ATOM 749 O O . SER A 1 92 ? -10.733 7.740 8.552 1.00 95.00 92 SER A O 1
ATOM 751 N N . VAL A 1 93 ? -10.342 8.921 6.693 1.00 91.50 93 VAL A N 1
ATOM 752 C CA . VAL A 1 93 ? -11.249 10.024 7.039 1.00 91.50 93 VAL A CA 1
ATOM 753 C C . VAL A 1 93 ? -12.525 9.838 6.228 1.00 91.50 93 VAL A C 1
ATOM 755 O O . VAL A 1 93 ? -12.461 9.737 5.005 1.00 91.50 93 VAL A O 1
ATOM 758 N N . ILE A 1 94 ? -13.682 9.743 6.882 1.00 88.19 94 ILE A N 1
ATOM 759 C CA . ILE A 1 94 ? -14.958 9.417 6.225 1.00 88.19 94 ILE A CA 1
ATOM 760 C C . ILE A 1 94 ? -15.975 10.536 6.491 1.00 88.19 94 ILE A C 1
ATOM 762 O O . ILE A 1 94 ? -15.966 11.181 7.535 1.00 88.19 94 ILE A O 1
ATOM 766 N N . SER A 1 95 ? -16.858 10.795 5.523 1.00 81.38 95 SER A N 1
ATOM 767 C CA . SER A 1 95 ? -18.024 11.664 5.721 1.00 81.38 95 SER A CA 1
ATOM 768 C C . SER A 1 95 ? -19.111 10.940 6.531 1.00 81.38 95 SER A C 1
ATOM 770 O O . SER A 1 95 ? -19.414 9.776 6.258 1.00 81.38 95 SER A O 1
ATOM 772 N N . SER A 1 96 ? -19.731 11.657 7.476 1.00 72.94 96 SER A N 1
ATOM 773 C CA . SER A 1 96 ? -20.746 11.167 8.429 1.00 72.94 96 SER A CA 1
ATOM 774 C C . SER A 1 96 ? -21.865 10.325 7.810 1.00 72.94 96 SER A C 1
ATOM 776 O O . SER A 1 96 ? -22.334 9.370 8.421 1.00 72.94 96 SER A O 1
ATOM 778 N N . ASN A 1 97 ? -22.253 10.599 6.562 1.00 69.88 97 ASN A N 1
ATOM 779 C CA . ASN A 1 97 ? -23.380 9.931 5.904 1.00 69.88 97 ASN A CA 1
ATOM 780 C C . ASN A 1 97 ? -23.211 8.408 5.709 1.00 69.88 97 ASN A C 1
ATOM 782 O O . ASN A 1 97 ? -24.199 7.724 5.424 1.00 69.88 97 ASN A O 1
ATOM 786 N N . ILE A 1 98 ? -21.988 7.875 5.839 1.00 67.31 98 ILE A N 1
ATOM 787 C CA . ILE A 1 98 ? -21.640 6.481 5.509 1.00 67.31 98 ILE A CA 1
ATOM 788 C C . ILE A 1 98 ? -21.711 5.545 6.731 1.00 67.31 98 ILE A C 1
ATOM 790 O O . ILE A 1 98 ? -21.842 4.328 6.574 1.00 67.31 98 ILE A O 1
ATOM 794 N N . LEU A 1 99 ? -21.683 6.071 7.957 1.00 67.06 99 LEU A N 1
ATOM 795 C CA . LEU A 1 99 ? -21.544 5.256 9.171 1.00 67.06 99 LEU A CA 1
ATOM 796 C C . LEU A 1 99 ? -22.878 4.752 9.701 1.00 67.06 99 LEU A C 1
ATOM 798 O O . LEU A 1 99 ? -23.300 5.076 10.802 1.00 67.06 99 LEU A O 1
ATOM 802 N N . ARG A 1 100 ? -23.568 3.945 8.898 1.00 67.06 100 ARG A N 1
ATOM 803 C CA . ARG A 1 100 ? -24.919 3.510 9.258 1.00 67.06 100 ARG A CA 1
ATOM 804 C C . ARG A 1 100 ? -24.959 2.188 10.022 1.00 67.06 100 ARG A C 1
ATOM 806 O O . ARG A 1 100 ? -25.890 1.999 10.794 1.00 67.06 100 ARG A O 1
ATOM 813 N N . GLN A 1 101 ? -23.989 1.275 9.849 1.00 82.81 101 GLN A N 1
ATOM 814 C CA . GLN A 1 101 ? -24.026 -0.045 10.509 1.00 82.81 101 GLN A CA 1
ATOM 815 C C . GLN A 1 101 ? -22.646 -0.656 10.819 1.00 82.81 101 GLN A C 1
ATOM 817 O O . GLN A 1 101 ? -21.762 -0.752 9.960 1.00 82.81 101 GLN A O 1
ATOM 822 N N . GLY A 1 102 ? -22.504 -1.152 12.053 1.00 88.12 102 GLY A N 1
ATOM 823 C CA . GLY A 1 102 ? -21.382 -1.985 12.503 1.00 88.12 102 GLY A CA 1
ATOM 824 C C . GLY A 1 102 ? -20.114 -1.235 12.915 1.00 88.12 102 GLY A C 1
ATOM 825 O O . GLY A 1 102 ? -19.084 -1.878 13.097 1.00 88.12 102 GLY A O 1
ATOM 826 N N . TRP A 1 103 ? -20.175 0.090 13.039 1.00 94.06 103 TRP A N 1
ATOM 827 C CA . TRP A 1 103 ? -19.086 0.905 13.572 1.00 94.06 103 TRP A CA 1
ATOM 828 C C . TRP A 1 103 ? -19.298 1.162 15.060 1.00 94.06 103 TRP A C 1
ATOM 830 O O . TRP A 1 103 ? -20.408 1.476 15.485 1.00 94.06 103 TRP A O 1
ATOM 840 N N . THR A 1 104 ? -18.224 1.060 15.835 1.00 95.19 104 THR A N 1
ATOM 841 C CA . THR A 1 104 ? -18.222 1.374 17.263 1.00 95.19 104 THR A CA 1
ATOM 842 C C . THR A 1 104 ? -17.491 2.691 17.480 1.00 95.19 104 THR A C 1
ATOM 844 O O . THR A 1 104 ? -16.321 2.814 17.107 1.00 95.19 104 THR A O 1
ATOM 847 N N . LYS A 1 105 ? -18.168 3.672 18.088 1.00 95.06 105 LYS A N 1
ATOM 848 C CA . LYS A 1 105 ? -17.561 4.945 18.499 1.00 95.06 105 LYS A CA 1
ATOM 849 C C . LYS A 1 105 ? -16.583 4.695 19.648 1.00 95.06 105 LYS A C 1
ATOM 851 O O . LYS A 1 105 ? -16.898 3.980 20.598 1.00 95.06 105 LYS A O 1
ATOM 856 N N . VAL A 1 106 ? -15.394 5.275 19.554 1.00 95.69 106 VAL A N 1
ATOM 857 C CA . VAL A 1 106 ? -14.397 5.276 20.627 1.00 95.69 106 VAL A CA 1
ATOM 858 C C . VAL A 1 106 ? -14.759 6.405 21.580 1.00 95.69 106 VAL A C 1
ATOM 860 O O . VAL A 1 106 ? -14.968 7.539 21.146 1.00 95.69 106 VAL A O 1
ATOM 863 N N . SER A 1 107 ? -14.871 6.098 22.871 1.00 94.19 107 SER A N 1
ATOM 864 C CA . SER A 1 107 ? -15.113 7.134 23.872 1.00 94.19 107 SER A CA 1
ATOM 865 C C . SER A 1 107 ? -13.894 8.060 23.962 1.00 94.19 107 SER A C 1
ATOM 867 O O . SER A 1 107 ? -12.755 7.626 23.780 1.00 94.19 107 SER A O 1
ATOM 869 N N . SER A 1 108 ? -14.112 9.338 24.269 1.00 91.12 108 SER A N 1
ATOM 870 C CA . SER A 1 108 ? -13.018 10.301 24.453 1.00 91.12 108 SER A CA 1
ATOM 871 C C . SER A 1 108 ? -12.057 9.891 25.578 1.00 91.12 108 SER A C 1
ATOM 873 O O . SER A 1 108 ? -10.857 10.138 25.481 1.00 91.12 108 SER A O 1
ATOM 875 N N . ASN A 1 109 ? -12.565 9.211 26.611 1.00 93.81 109 ASN A N 1
ATOM 876 C CA . ASN A 1 109 ? -11.771 8.715 27.736 1.00 93.81 109 ASN A CA 1
ATOM 877 C C . ASN A 1 109 ? -10.848 7.550 27.338 1.00 93.81 109 ASN A C 1
ATOM 879 O O . ASN A 1 109 ? -9.730 7.456 27.843 1.00 93.81 109 ASN A O 1
ATOM 883 N N . ASP A 1 110 ? -11.284 6.702 26.404 1.00 94.06 110 ASP A N 1
ATOM 884 C CA . ASP A 1 110 ? -10.540 5.506 25.986 1.00 94.06 110 ASP A CA 1
ATOM 885 C C . ASP A 1 110 ? -9.626 5.765 24.780 1.00 94.06 110 ASP A C 1
ATOM 887 O O . ASP A 1 110 ? -8.786 4.932 24.436 1.00 94.06 110 ASP A O 1
ATOM 891 N N . GLU A 1 111 ? -9.762 6.921 24.126 1.00 94.25 111 GLU A N 1
ATOM 892 C CA . GLU A 1 111 ? -9.104 7.245 22.859 1.00 94.25 111 GLU A CA 1
ATOM 893 C C . GLU A 1 111 ? -7.583 7.040 22.910 1.00 94.25 111 GLU A C 1
ATOM 895 O O . GLU A 1 111 ? -6.995 6.389 22.042 1.00 94.25 111 GLU A O 1
ATOM 900 N N . LYS A 1 112 ? -6.938 7.539 23.970 1.00 94.81 112 LYS A N 1
ATOM 901 C CA . LYS A 1 112 ? -5.485 7.443 24.155 1.00 94.81 112 LYS A CA 1
ATOM 902 C C . LYS A 1 112 ? -5.020 5.998 24.333 1.00 94.81 112 LYS A C 1
ATOM 904 O O . LYS A 1 112 ? -4.010 5.612 23.744 1.00 94.81 112 LYS A O 1
ATOM 909 N N . GLU A 1 113 ? -5.721 5.211 25.147 1.00 94.44 113 GLU A N 1
ATOM 910 C CA . GLU A 1 113 ? -5.388 3.797 25.354 1.00 94.44 113 GLU A CA 1
ATOM 911 C C . GLU A 1 113 ? -5.597 3.005 24.061 1.00 94.44 113 GLU A C 1
ATOM 913 O O . GLU A 1 113 ? -4.718 2.251 23.641 1.00 94.44 113 GLU A O 1
ATOM 918 N N . MET A 1 114 ? -6.716 3.248 23.381 1.00 94.50 114 MET A N 1
ATOM 919 C CA . MET A 1 114 ? -7.056 2.622 22.111 1.00 94.50 114 MET A CA 1
ATOM 920 C C . MET A 1 114 ? -5.961 2.885 21.067 1.00 94.50 114 MET A C 1
ATOM 922 O O . MET A 1 114 ? -5.401 1.941 20.512 1.00 94.50 114 MET A O 1
ATOM 926 N N . LEU A 1 115 ? -5.531 4.136 20.883 1.00 95.00 115 LEU A N 1
ATOM 927 C CA . LEU A 1 115 ? -4.442 4.481 19.960 1.00 95.00 115 LEU A CA 1
ATOM 928 C C . LEU A 1 115 ? -3.111 3.816 20.313 1.00 95.00 115 LEU A C 1
ATOM 930 O O . LEU A 1 115 ? -2.370 3.413 19.412 1.00 95.00 115 LEU A O 1
ATOM 934 N N . GLN A 1 116 ? -2.788 3.677 21.600 1.00 95.19 116 GLN A N 1
ATOM 935 C CA . GLN A 1 116 ? -1.587 2.954 22.022 1.00 95.19 116 GLN A CA 1
ATOM 936 C C . GLN A 1 116 ? -1.659 1.475 21.636 1.00 95.19 116 GLN A C 1
ATOM 938 O O . GLN A 1 116 ? -0.666 0.925 21.153 1.00 95.19 116 GLN A O 1
ATOM 943 N N . LEU A 1 117 ? -2.824 0.844 21.801 1.00 95.00 117 LEU A N 1
ATOM 944 C CA . LEU A 1 117 ? -3.055 -0.534 21.372 1.00 95.00 117 LEU A CA 1
ATOM 945 C C . LEU A 1 117 ? -2.924 -0.670 19.852 1.00 95.00 117 LEU A C 1
ATOM 947 O O . LEU A 1 117 ? -2.187 -1.535 19.380 1.00 95.00 117 LEU A O 1
ATOM 951 N N . LEU A 1 118 ? -3.544 0.231 19.086 1.00 95.19 118 LEU A N 1
ATOM 952 C CA . LEU A 1 118 ? -3.483 0.199 17.623 1.00 95.19 118 LEU A CA 1
ATOM 953 C C . LEU A 1 118 ? -2.081 0.442 17.072 1.00 95.19 118 LEU A C 1
ATOM 955 O O . LEU A 1 118 ? -1.661 -0.201 16.111 1.00 95.19 118 LEU A O 1
ATOM 959 N N . THR A 1 119 ? -1.331 1.352 17.690 1.00 95.50 119 THR A N 1
ATOM 960 C CA . THR A 1 119 ? 0.051 1.635 17.287 1.00 95.50 119 THR A CA 1
ATOM 961 C C . THR A 1 119 ? 0.921 0.380 17.411 1.00 95.50 119 THR A C 1
ATOM 963 O O . THR A 1 119 ? 1.787 0.147 16.565 1.00 95.50 119 THR A O 1
ATOM 966 N N . ARG A 1 120 ? 0.666 -0.451 18.434 1.00 94.62 120 ARG A N 1
ATOM 967 C CA . ARG A 1 120 ? 1.412 -1.684 18.737 1.00 94.62 120 ARG A CA 1
ATOM 968 C C . ARG A 1 120 ? 0.959 -2.914 17.951 1.00 94.62 120 ARG A C 1
ATOM 970 O O . ARG A 1 120 ? 1.694 -3.894 17.943 1.00 94.62 120 ARG A O 1
ATOM 977 N N . LEU A 1 121 ? -0.209 -2.884 17.305 1.00 94.62 121 LEU A N 1
ATOM 978 C CA . LEU A 1 121 ? -0.633 -3.972 16.420 1.00 94.62 121 LEU A CA 1
ATOM 979 C C . LEU A 1 121 ? 0.361 -4.106 15.271 1.00 94.62 121 LEU A C 1
ATOM 981 O O . LEU A 1 121 ? 0.563 -3.145 14.538 1.00 94.62 121 LEU A O 1
ATOM 985 N N . ASP A 1 122 ? 0.969 -5.272 15.097 1.00 92.00 122 ASP A N 1
ATOM 986 C CA . ASP A 1 122 ? 1.964 -5.509 14.046 1.00 92.00 122 ASP A CA 1
ATOM 987 C C . ASP A 1 122 ? 1.308 -6.128 12.807 1.00 92.00 122 ASP A C 1
ATOM 989 O O . ASP A 1 122 ? 1.548 -7.274 12.438 1.00 92.00 122 ASP A O 1
ATOM 993 N N . ALA A 1 123 ? 0.377 -5.381 12.208 1.00 94.31 123 ALA A N 1
ATOM 994 C CA . ALA A 1 123 ? -0.254 -5.805 10.967 1.00 94.31 123 ALA A CA 1
ATOM 995 C C . ALA A 1 123 ? 0.739 -5.693 9.793 1.00 94.31 123 ALA A C 1
ATOM 997 O O . ALA A 1 123 ? 1.441 -4.680 9.703 1.00 94.31 123 ALA A O 1
ATOM 998 N N . PRO A 1 124 ? 0.758 -6.672 8.869 1.00 92.19 124 PRO A N 1
ATOM 999 C CA . PRO A 1 124 ? 1.616 -6.658 7.678 1.00 92.19 124 PRO A CA 1
ATOM 1000 C C . PRO A 1 124 ? 1.451 -5.388 6.856 1.00 92.19 124 PRO A C 1
ATOM 1002 O O . PRO A 1 124 ? 2.429 -4.780 6.413 1.00 92.19 124 PRO A O 1
ATOM 1005 N N . GLU A 1 125 ? 0.200 -4.960 6.700 1.00 94.94 125 GLU A N 1
ATOM 1006 C CA . GLU A 1 125 ? -0.139 -3.694 6.084 1.00 94.94 125 GLU A CA 1
ATOM 1007 C C . GLU A 1 125 ? -0.858 -2.784 7.081 1.00 94.94 125 GLU A C 1
ATOM 1009 O O . GLU A 1 125 ? -1.845 -3.148 7.724 1.00 94.94 125 GLU A O 1
ATOM 1014 N N . LYS A 1 126 ? -0.354 -1.554 7.188 1.00 97.44 126 LYS A N 1
ATOM 1015 C CA . LYS A 1 126 ? -1.015 -0.447 7.868 1.00 97.44 126 LYS A CA 1
ATOM 1016 C C . LYS A 1 126 ? -1.210 0.664 6.858 1.00 97.44 126 LYS A C 1
ATOM 1018 O O . LYS A 1 126 ? -0.236 1.300 6.453 1.00 97.44 126 LYS A O 1
ATOM 1023 N N . LYS A 1 127 ? -2.453 0.895 6.456 1.00 97.88 127 LYS A N 1
ATOM 1024 C CA . LYS A 1 127 ? -2.811 1.803 5.370 1.00 97.88 127 LYS A CA 1
ATOM 1025 C C . LYS A 1 127 ? -3.513 3.051 5.883 1.00 97.88 127 LYS A C 1
ATOM 1027 O O . LYS A 1 127 ? -4.568 2.968 6.498 1.00 97.88 127 LYS A O 1
ATOM 1032 N N . LEU A 1 128 ? -2.919 4.206 5.609 1.00 97.44 128 LEU A N 1
ATOM 1033 C CA . LEU A 1 128 ? -3.471 5.519 5.911 1.00 97.44 128 LEU A CA 1
ATOM 1034 C C . LEU A 1 128 ? -4.094 6.089 4.634 1.00 97.44 128 LEU A C 1
ATOM 1036 O O . LEU A 1 128 ? -3.373 6.503 3.728 1.00 97.44 128 LEU A O 1
ATOM 1040 N N . ASP A 1 129 ? -5.421 6.087 4.540 1.00 95.06 129 ASP A N 1
ATOM 1041 C CA . ASP A 1 129 ? -6.165 6.602 3.391 1.00 95.06 129 ASP A CA 1
ATOM 1042 C C . ASP A 1 129 ? -6.768 7.985 3.687 1.00 95.06 129 ASP A C 1
ATOM 1044 O O . ASP A 1 129 ? -7.821 8.135 4.309 1.00 95.06 129 ASP A O 1
ATOM 1048 N N . LEU A 1 130 ? -6.090 9.014 3.186 1.00 91.69 130 LEU A N 1
ATOM 1049 C CA . LEU A 1 130 ? -6.504 10.413 3.232 1.00 91.69 130 LEU A CA 1
ATOM 1050 C C . LEU A 1 130 ? -7.109 10.859 1.890 1.00 91.69 130 LEU A C 1
ATOM 1052 O O . LEU A 1 130 ? -7.107 12.039 1.574 1.00 91.69 130 LEU A O 1
ATOM 1056 N N . SER A 1 131 ? -7.603 9.941 1.048 1.00 86.81 131 SER A N 1
ATOM 1057 C CA . SER A 1 131 ? -8.206 10.310 -0.251 1.00 86.81 131 SER A CA 1
ATOM 1058 C C . SER A 1 131 ? -9.611 10.903 -0.159 1.00 86.81 131 SER A C 1
ATOM 1060 O O . SER A 1 131 ? -10.144 11.414 -1.143 1.00 86.81 131 SER A O 1
ATOM 1062 N N . ASN A 1 132 ? -10.229 10.793 1.011 1.00 80.19 132 ASN A N 1
ATOM 1063 C CA . ASN A 1 132 ? -11.560 11.314 1.289 1.00 80.19 132 ASN A CA 1
ATOM 1064 C C . ASN A 1 132 ? -11.513 12.572 2.169 1.00 80.19 132 ASN A C 1
ATOM 1066 O O . ASN A 1 132 ? -12.573 13.083 2.535 1.00 80.19 132 ASN A O 1
ATOM 1070 N N . THR A 1 133 ? -10.321 13.086 2.505 1.00 73.06 133 THR A N 1
ATOM 1071 C CA . THR A 1 133 ? -10.222 14.416 3.107 1.00 73.06 133 THR A CA 1
ATOM 1072 C C . THR A 1 133 ? -10.695 15.408 2.054 1.00 73.06 133 THR A C 1
ATOM 1074 O O . THR A 1 133 ? -10.119 15.534 0.973 1.00 73.06 133 THR A O 1
ATOM 1077 N N . ILE A 1 134 ? -11.848 16.027 2.304 1.00 60.81 134 ILE A N 1
ATOM 1078 C CA . ILE A 1 134 ? -12.391 17.036 1.402 1.00 60.81 134 ILE A CA 1
ATOM 1079 C C . ILE A 1 134 ? -11.722 18.344 1.805 1.00 60.81 134 ILE A C 1
ATOM 1081 O O . ILE A 1 134 ? -12.005 18.817 2.909 1.00 60.81 134 ILE A O 1
ATOM 1085 N N . PRO A 1 135 ? -10.907 18.967 0.937 1.00 55.81 135 PRO A N 1
ATOM 1086 C CA . PRO A 1 135 ? -10.406 20.310 1.166 1.00 55.81 135 PRO A CA 1
ATOM 1087 C C . PRO A 1 135 ? -11.563 21.272 0.889 1.00 55.81 135 PRO A C 1
ATOM 1089 O O . PRO A 1 135 ? -11.598 21.965 -0.123 1.00 55.81 135 PRO A O 1
ATOM 1092 N N . THR A 1 136 ? -12.593 21.270 1.736 1.00 57.47 136 THR A N 1
ATOM 1093 C CA . THR A 1 136 ? -13.472 22.433 1.782 1.00 57.47 136 THR A CA 1
ATOM 1094 C C . THR A 1 136 ? -12.700 23.525 2.508 1.00 57.47 136 THR A C 1
ATOM 1096 O O . THR A 1 136 ? -12.010 23.251 3.489 1.00 57.47 136 THR A O 1
ATOM 1099 N N . TYR A 1 137 ? -12.822 24.772 2.052 1.00 53.38 137 TYR A N 1
ATOM 1100 C CA . TYR A 1 137 ? -12.216 25.942 2.705 1.00 53.38 137 TYR A CA 1
ATOM 1101 C C . TYR A 1 137 ? -12.558 26.052 4.206 1.00 53.38 137 TYR A C 1
ATOM 1103 O O . TYR A 1 137 ? -11.872 26.736 4.951 1.00 53.38 137 TYR A O 1
ATOM 1111 N N . THR A 1 138 ? -13.595 25.345 4.660 1.00 56.12 138 THR A N 1
ATOM 1112 C CA . THR A 1 138 ? -14.042 25.257 6.054 1.00 56.12 138 THR A CA 1
ATOM 1113 C C . THR A 1 138 ? -13.433 24.098 6.860 1.00 56.12 138 THR A C 1
ATOM 1115 O O . THR A 1 138 ? -13.604 24.070 8.074 1.00 56.12 138 THR A O 1
ATOM 1118 N N . ARG A 1 139 ? -12.745 23.131 6.228 1.00 60.97 139 ARG A N 1
ATOM 1119 C CA . ARG A 1 139 ? -12.219 21.905 6.871 1.00 60.97 139 ARG A CA 1
ATOM 1120 C C . ARG A 1 139 ? -10.711 21.884 7.116 1.00 60.97 139 ARG A C 1
ATOM 1122 O O . ARG A 1 139 ? -10.246 20.948 7.760 1.00 60.97 139 ARG A O 1
ATOM 1129 N N . SER A 1 140 ? -9.953 22.889 6.671 1.00 62.19 140 SER A N 1
ATOM 1130 C CA . SER A 1 140 ? -8.482 22.884 6.786 1.00 62.19 140 SER A CA 1
ATOM 1131 C C . SER A 1 140 ? -7.983 22.660 8.216 1.00 62.19 140 SER A C 1
ATOM 1133 O O . SER A 1 140 ? -7.005 21.943 8.410 1.00 62.19 140 SER A O 1
ATOM 1135 N N . ASN A 1 141 ? -8.689 23.205 9.212 1.00 74.25 141 ASN A N 1
ATOM 1136 C CA . ASN A 1 141 ? -8.284 23.097 10.614 1.00 74.25 141 ASN A CA 1
ATOM 1137 C C . ASN A 1 141 ? -8.462 21.678 11.166 1.00 74.25 141 ASN A C 1
ATOM 1139 O O . ASN A 1 141 ? -7.659 21.241 11.979 1.00 74.25 141 ASN A O 1
ATOM 1143 N N . VAL A 1 142 ? -9.479 20.943 10.707 1.00 80.50 142 VAL A N 1
ATOM 1144 C CA . VAL A 1 142 ? -9.765 19.590 11.206 1.00 80.50 142 VAL A CA 1
ATOM 1145 C C . VAL A 1 142 ? -8.710 18.605 10.725 1.00 80.50 142 VAL A C 1
ATOM 1147 O O . VAL A 1 142 ? -8.256 17.770 11.501 1.00 80.50 142 VAL A O 1
ATOM 1150 N N . ASP A 1 143 ? -8.316 18.692 9.454 1.00 83.62 143 ASP A N 1
ATOM 1151 C CA . ASP A 1 143 ? -7.281 17.814 8.913 1.00 83.62 143 ASP A CA 1
ATOM 1152 C C . ASP A 1 143 ? -5.936 18.090 9.599 1.00 83.62 143 ASP A C 1
ATOM 1154 O O . ASP A 1 143 ? -5.235 17.156 9.981 1.00 83.62 143 ASP A O 1
ATOM 1158 N N . GLU A 1 144 ? -5.587 19.360 9.815 1.00 88.12 144 GLU A N 1
ATOM 1159 C CA . GLU A 1 144 ? -4.365 19.725 10.536 1.00 88.12 144 GLU A CA 1
ATOM 1160 C C . GLU A 1 144 ? -4.396 19.252 11.997 1.00 88.12 144 GLU A C 1
ATOM 1162 O O . GLU A 1 144 ? -3.428 18.646 12.466 1.00 88.12 144 GLU A O 1
ATOM 1167 N N . GLU A 1 145 ? -5.517 19.445 12.697 1.00 90.94 145 GLU A N 1
ATOM 1168 C CA . GLU A 1 145 ? -5.715 18.969 14.067 1.00 90.94 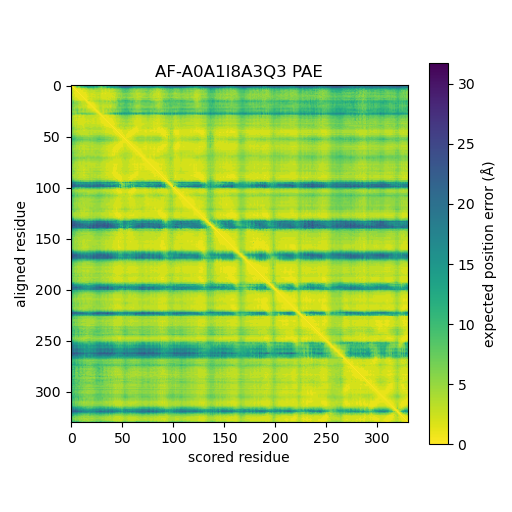145 GLU A CA 1
ATOM 1169 C C . GLU A 1 145 ? -5.629 17.442 14.147 1.00 90.94 145 GLU A C 1
ATOM 1171 O O . GLU A 1 145 ? -4.887 16.920 14.974 1.00 90.94 145 GLU A O 1
ATOM 1176 N N . LEU A 1 146 ? -6.312 16.717 13.257 1.00 92.94 146 LEU A N 1
ATOM 1177 C CA . LEU A 1 146 ? -6.250 15.259 13.140 1.00 92.94 146 LEU A CA 1
ATOM 1178 C C . LEU A 1 146 ? -4.800 14.791 12.967 1.00 92.94 146 LEU A C 1
ATOM 1180 O O . LEU A 1 146 ? -4.328 13.922 13.706 1.00 92.94 146 LEU A O 1
ATOM 1184 N N . ILE A 1 147 ? -4.089 15.351 11.983 1.00 93.12 147 ILE A N 1
ATOM 1185 C CA . ILE A 1 147 ? -2.707 14.964 11.694 1.00 93.12 147 ILE A CA 1
ATOM 1186 C C . ILE A 1 147 ? -1.792 15.279 12.876 1.00 93.12 147 ILE A C 1
ATOM 1188 O O . ILE A 1 147 ? -0.937 14.457 13.204 1.00 93.12 147 ILE A O 1
ATOM 1192 N N . SER A 1 148 ? -1.979 16.424 13.529 1.00 94.00 148 SER A N 1
ATOM 1193 C CA . SER A 1 148 ? -1.218 16.812 14.717 1.00 94.00 148 SER A CA 1
ATOM 1194 C C . SER A 1 148 ? -1.495 15.869 15.895 1.00 94.00 148 SER A C 1
ATOM 1196 O O . SER A 1 148 ? -0.570 15.268 16.448 1.00 94.00 148 SER A O 1
ATOM 1198 N N . LYS A 1 149 ? -2.776 15.651 16.217 1.00 95.06 149 LYS A N 1
ATOM 1199 C CA . LYS A 1 149 ? -3.260 14.851 17.349 1.00 95.06 149 LYS A CA 1
ATOM 1200 C C . LYS A 1 149 ? -2.833 13.387 17.254 1.00 95.06 149 LYS A C 1
ATOM 1202 O O . LYS A 1 149 ? -2.400 12.805 18.247 1.00 95.06 149 LYS A O 1
ATOM 1207 N N . TYR A 1 150 ? -2.896 12.792 16.062 1.00 96.19 150 TYR A N 1
ATOM 1208 C CA . TYR A 1 150 ? -2.621 11.364 15.853 1.00 96.19 150 TYR A CA 1
ATOM 1209 C C . TYR A 1 150 ? -1.301 11.086 15.130 1.00 96.19 150 TYR A C 1
ATOM 1211 O O . TYR A 1 150 ? -1.064 9.975 14.649 1.00 96.19 150 TYR A O 1
ATOM 1219 N N . ARG A 1 151 ? -0.395 12.066 15.098 1.00 96.12 151 ARG A N 1
ATOM 1220 C CA . ARG A 1 151 ? 0.890 11.987 14.393 1.00 96.12 151 ARG A CA 1
ATOM 1221 C C . ARG A 1 151 ? 1.669 10.710 14.699 1.00 96.12 151 ARG A C 1
ATOM 1223 O O . ARG A 1 151 ? 2.048 9.990 13.783 1.00 96.12 151 ARG A O 1
ATOM 1230 N N . HIS A 1 152 ? 1.877 10.389 15.977 1.00 96.19 152 HIS A N 1
ATOM 1231 C CA . HIS A 1 152 ? 2.632 9.194 16.381 1.00 96.19 152 HIS A CA 1
ATOM 1232 C C . HIS A 1 152 ? 1.999 7.888 15.900 1.00 96.19 152 HIS A C 1
ATOM 1234 O O . HIS A 1 152 ? 2.716 6.958 15.532 1.00 96.19 152 HIS A O 1
ATOM 1240 N N . PHE A 1 153 ? 0.667 7.832 15.875 1.00 96.44 153 PHE A N 1
ATOM 1241 C CA . PHE A 1 153 ? -0.057 6.686 15.351 1.00 96.44 153 PHE A CA 1
ATOM 1242 C C . PHE A 1 153 ? 0.173 6.557 13.841 1.00 96.44 153 PHE A C 1
ATOM 1244 O O . PHE A 1 153 ? 0.580 5.487 13.386 1.00 96.44 153 PHE A O 1
ATOM 1251 N N . PHE A 1 154 ? 0.041 7.651 13.083 1.00 97.50 154 PHE A N 1
ATOM 1252 C CA . PHE A 1 154 ? 0.283 7.676 11.635 1.00 97.50 154 PHE A CA 1
ATOM 1253 C C . PHE A 1 154 ? 1.723 7.331 11.246 1.00 97.50 154 PHE A C 1
ATOM 1255 O O . PHE A 1 154 ? 1.935 6.618 10.270 1.00 97.50 154 PHE A O 1
ATOM 1262 N N . LEU A 1 155 ? 2.721 7.715 12.044 1.00 97.19 155 LEU A N 1
ATOM 1263 C CA . LEU A 1 155 ? 4.120 7.327 11.813 1.00 97.19 155 LEU A CA 1
ATOM 1264 C C . LEU A 1 155 ? 4.371 5.810 11.898 1.00 97.19 155 LEU A C 1
ATOM 1266 O O . LEU A 1 155 ? 5.425 5.338 11.476 1.00 97.19 155 LEU A O 1
ATOM 1270 N N . SER A 1 156 ? 3.427 5.028 12.433 1.00 97.00 156 SER A N 1
ATOM 1271 C CA . SER A 1 156 ? 3.525 3.565 12.441 1.00 97.00 156 SER A CA 1
ATOM 1272 C C . SER A 1 156 ? 3.095 2.903 11.127 1.00 97.00 156 SER A C 1
ATOM 1274 O O . SER A 1 156 ? 3.321 1.704 10.973 1.00 97.00 156 SER A O 1
ATOM 1276 N N . PHE A 1 157 ? 2.489 3.648 10.197 1.00 98.12 157 PHE A N 1
ATOM 1277 C CA . PHE A 1 157 ? 1.880 3.094 8.991 1.00 98.12 157 PHE A CA 1
ATOM 1278 C C . PHE A 1 157 ? 2.909 2.754 7.910 1.00 98.12 157 PHE A C 1
ATOM 1280 O O . PHE A 1 157 ? 3.921 3.435 7.738 1.00 98.12 157 PHE A O 1
ATOM 1287 N N . THR A 1 158 ? 2.625 1.694 7.153 1.00 97.69 158 THR A N 1
ATOM 1288 C CA . THR A 1 158 ? 3.478 1.189 6.069 1.00 97.69 158 THR A CA 1
ATOM 1289 C C . THR A 1 158 ? 2.982 1.610 4.690 1.00 97.69 158 THR A C 1
ATOM 1291 O O . THR A 1 158 ? 3.718 1.497 3.712 1.00 97.69 158 THR A O 1
ATOM 1294 N N . SER A 1 159 ? 1.768 2.145 4.593 1.00 98.00 159 SER A N 1
ATOM 1295 C CA . SER A 1 159 ? 1.152 2.594 3.352 1.00 98.00 159 SER A CA 1
ATOM 1296 C C . SER A 1 159 ? 0.415 3.912 3.576 1.00 98.00 159 SER A C 1
ATOM 1298 O O . SER A 1 159 ? -0.261 4.085 4.591 1.00 98.00 159 SER A O 1
ATOM 1300 N N . VAL A 1 160 ? 0.539 4.848 2.637 1.00 96.94 160 VAL A N 1
ATOM 1301 C CA . VAL A 1 160 ? -0.199 6.115 2.651 1.00 96.94 160 VAL A CA 1
ATOM 1302 C C . VAL A 1 160 ? -0.806 6.393 1.285 1.00 96.94 160 VAL A C 1
ATOM 1304 O O . VAL A 1 160 ? -0.151 6.236 0.256 1.00 96.94 160 VAL A O 1
ATOM 1307 N N . LYS A 1 161 ? -2.060 6.837 1.274 1.00 94.75 161 LYS A N 1
ATOM 1308 C CA . LYS A 1 161 ? -2.776 7.267 0.079 1.00 94.75 161 LYS A CA 1
ATOM 1309 C C . LYS A 1 161 ? -3.328 8.668 0.289 1.00 94.75 161 LYS A C 1
ATOM 1311 O O . LYS A 1 161 ? -4.097 8.905 1.213 1.00 94.75 161 LYS A O 1
ATOM 1316 N N . ILE A 1 162 ? -2.944 9.587 -0.587 1.00 90.12 162 ILE A N 1
ATOM 1317 C CA . ILE A 1 162 ? -3.324 10.999 -0.560 1.00 90.12 162 ILE A CA 1
ATOM 1318 C C . ILE A 1 162 ? -3.882 11.342 -1.938 1.00 90.12 162 ILE A C 1
ATOM 1320 O O . ILE A 1 162 ? -3.196 11.217 -2.953 1.00 90.12 162 ILE A O 1
ATOM 1324 N N . CYS A 1 163 ? -5.150 11.739 -1.993 1.00 84.50 163 CYS A N 1
ATOM 1325 C CA . CYS A 1 163 ? -5.798 12.106 -3.247 1.00 84.50 163 CYS A CA 1
ATOM 1326 C C . CYS A 1 163 ? -6.874 13.160 -2.989 1.00 84.50 163 CYS A C 1
ATOM 1328 O O . CYS A 1 163 ? -7.878 12.879 -2.349 1.00 84.50 163 CYS A O 1
ATOM 1330 N N . PHE A 1 164 ? -6.683 14.360 -3.527 1.00 74.69 164 PHE A N 1
ATOM 1331 C CA . PHE A 1 164 ? -7.672 15.437 -3.489 1.00 74.69 164 PHE A CA 1
ATOM 1332 C C . PHE A 1 164 ? -8.534 15.398 -4.753 1.00 74.69 164 PHE A C 1
ATOM 1334 O O . PHE A 1 164 ? -8.117 15.830 -5.825 1.00 74.69 164 PHE A O 1
ATOM 1341 N N . ARG A 1 165 ? -9.756 14.867 -4.644 1.00 63.00 165 ARG A N 1
ATOM 1342 C CA . ARG A 1 165 ? -10.647 14.656 -5.802 1.00 63.00 165 ARG A CA 1
ATOM 1343 C C . ARG A 1 165 ? -11.146 15.937 -6.491 1.00 63.00 165 ARG A C 1
ATOM 1345 O O . ARG A 1 165 ? -11.691 15.832 -7.582 1.00 63.00 165 ARG A O 1
ATOM 1352 N N . TYR A 1 166 ? -10.981 17.119 -5.890 1.00 59.97 166 TYR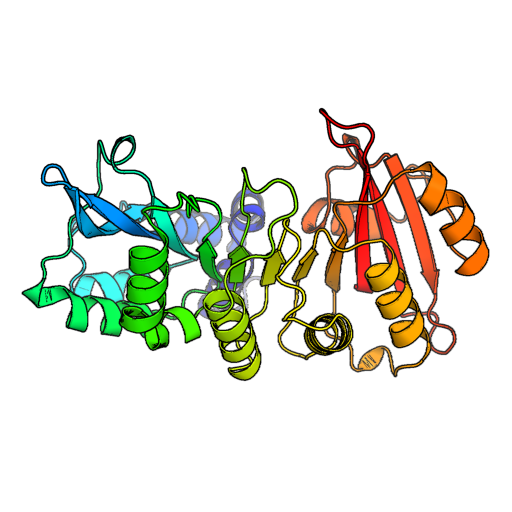 A N 1
ATOM 1353 C CA . TYR A 1 166 ? -11.704 18.330 -6.321 1.00 59.97 166 TYR A CA 1
ATOM 1354 C C . TYR A 1 166 ? -10.867 19.610 -6.394 1.00 59.97 166 TYR A C 1
ATOM 1356 O O . TYR A 1 166 ? -11.408 20.703 -6.536 1.00 59.97 166 TYR A O 1
ATOM 1364 N N . CYS A 1 167 ? -9.544 19.505 -6.326 1.00 53.03 167 CYS A N 1
ATOM 1365 C CA . CYS A 1 167 ? -8.683 20.679 -6.320 1.00 53.03 167 CYS A CA 1
ATOM 1366 C C . CYS A 1 167 ? -8.149 20.947 -7.728 1.00 53.03 167 CYS A C 1
ATOM 1368 O O . CYS A 1 167 ? -7.162 20.344 -8.138 1.00 53.03 167 CYS A O 1
ATOM 1370 N N . GLY A 1 168 ? -8.803 21.852 -8.464 1.00 56.28 168 GLY A N 1
ATOM 1371 C CA . GLY A 1 168 ? -8.378 22.332 -9.784 1.00 56.28 168 GLY A CA 1
ATOM 1372 C C . GLY A 1 168 ? -7.006 23.013 -9.756 1.00 56.28 168 GLY A C 1
ATOM 1373 O O . GLY A 1 168 ? -6.916 24.233 -9.753 1.00 56.28 168 GLY A O 1
ATOM 1374 N N . GLY A 1 169 ? -5.937 22.216 -9.715 1.00 58.22 169 GLY A N 1
ATOM 1375 C CA . GLY A 1 169 ? -4.548 22.677 -9.698 1.00 58.22 169 GLY A CA 1
ATOM 1376 C C . GLY A 1 169 ? -3.994 23.051 -8.319 1.00 58.22 169 GLY A C 1
ATOM 1377 O O . GLY A 1 169 ? -2.833 23.448 -8.238 1.00 58.22 169 GLY A O 1
ATOM 1378 N N . TYR A 1 170 ? -4.763 22.914 -7.233 1.00 63.34 170 TYR A N 1
ATOM 1379 C CA . TYR A 1 170 ? -4.257 23.267 -5.905 1.00 63.34 170 TYR A CA 1
ATOM 1380 C C . TYR A 1 170 ? -3.346 22.178 -5.342 1.00 63.34 170 TYR A C 1
ATOM 1382 O O . TYR A 1 170 ? -3.722 21.015 -5.192 1.00 63.34 170 TYR A O 1
ATOM 1390 N N . TYR A 1 171 ? -2.135 22.608 -5.014 1.00 71.88 171 TYR A N 1
ATOM 1391 C CA . TYR A 1 171 ? -1.179 21.902 -4.182 1.00 71.88 171 TYR A CA 1
ATOM 1392 C C . TYR A 1 171 ? -1.815 21.514 -2.840 1.00 71.88 171 TYR A C 1
ATOM 1394 O O . TYR A 1 171 ? -2.497 22.326 -2.217 1.00 71.88 171 TYR A O 1
ATOM 1402 N N . GLY A 1 172 ? -1.586 20.277 -2.390 1.00 75.25 172 GLY A N 1
ATOM 1403 C CA . GLY A 1 172 ? -2.047 19.834 -1.069 1.00 75.25 172 GLY A CA 1
ATOM 1404 C C . GLY A 1 172 ? -1.471 20.689 0.075 1.00 75.25 172 GLY A C 1
ATOM 1405 O O . GLY A 1 172 ? -0.471 21.384 -0.103 1.00 75.25 172 GLY A O 1
ATOM 1406 N N . PRO A 1 173 ? -2.062 20.657 1.274 1.00 81.81 173 PRO A N 1
ATOM 1407 C CA . PRO A 1 173 ? -1.596 21.489 2.375 1.00 81.81 173 PRO A CA 1
ATOM 1408 C C . PRO A 1 173 ? -0.181 21.093 2.861 1.00 81.81 173 PRO A C 1
ATOM 1410 O O . PRO A 1 173 ? 0.167 19.903 2.857 1.00 81.81 173 PRO A O 1
ATOM 1413 N N . PRO A 1 174 ? 0.649 22.053 3.329 1.00 85.44 174 PRO A N 1
ATOM 1414 C CA . PRO A 1 174 ? 2.023 21.787 3.771 1.00 85.44 174 PRO A CA 1
ATOM 1415 C C . PRO A 1 174 ? 2.155 20.732 4.879 1.00 85.44 174 PRO A C 1
ATOM 1417 O O . PRO A 1 174 ? 3.123 19.969 4.873 1.00 85.44 174 PRO A O 1
ATOM 1420 N N . PHE A 1 175 ? 1.188 20.638 5.800 1.00 86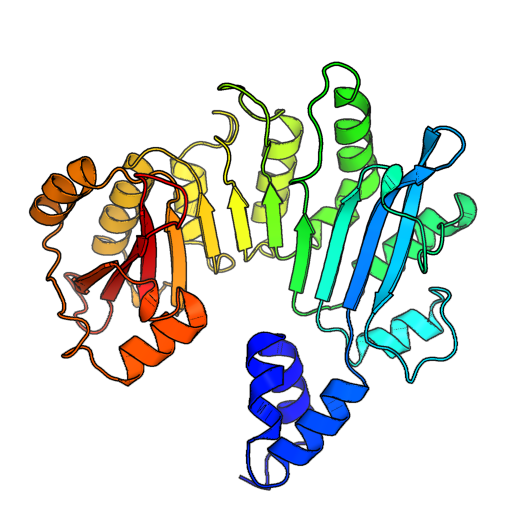.62 175 PHE A N 1
ATOM 1421 C CA . PHE A 1 175 ? 1.238 19.675 6.907 1.00 86.62 175 PHE A CA 1
ATOM 1422 C C . PHE A 1 175 ? 1.195 18.214 6.430 1.00 86.62 175 PHE A C 1
ATOM 1424 O O . PHE A 1 175 ? 1.850 17.358 7.025 1.00 86.62 175 PHE A O 1
ATOM 1431 N N . LEU A 1 176 ? 0.511 17.915 5.317 1.00 88.19 176 LEU A N 1
ATOM 1432 C CA . LEU A 1 176 ? 0.512 16.568 4.731 1.00 88.19 176 LEU A CA 1
ATOM 1433 C C . LEU A 1 176 ? 1.855 16.234 4.096 1.00 88.19 176 LEU A C 1
ATOM 1435 O O . LEU A 1 176 ? 2.339 15.111 4.224 1.00 88.19 176 LEU A O 1
ATOM 1439 N N . ALA A 1 177 ? 2.490 17.217 3.456 1.00 88.81 177 ALA A N 1
ATOM 1440 C CA . ALA A 1 177 ? 3.838 17.038 2.940 1.00 88.81 177 ALA A CA 1
ATOM 1441 C C . ALA A 1 177 ? 4.832 16.748 4.068 1.00 88.81 177 ALA A C 1
ATOM 1443 O O . ALA A 1 177 ? 5.707 15.896 3.911 1.00 88.81 177 ALA A O 1
ATOM 1444 N N . GLN A 1 178 ? 4.681 17.433 5.205 1.00 92.50 178 GLN A N 1
ATOM 1445 C CA . GLN A 1 178 ? 5.495 17.182 6.386 1.00 92.50 178 GLN A CA 1
ATOM 1446 C C . GLN A 1 178 ? 5.247 15.773 6.932 1.00 92.50 178 GLN A C 1
ATOM 1448 O O . GLN A 1 178 ? 6.200 15.008 7.032 1.00 92.50 178 GLN A O 1
ATOM 1453 N N . LEU A 1 179 ? 3.985 15.381 7.154 1.00 94.12 179 LEU A N 1
ATOM 1454 C CA . LEU A 1 179 ? 3.627 14.028 7.593 1.00 94.12 179 LEU A CA 1
ATOM 1455 C C . LEU A 1 179 ? 4.267 12.948 6.713 1.00 94.12 179 LEU A C 1
ATOM 1457 O O . LEU A 1 179 ? 4.892 12.028 7.229 1.00 94.12 179 LEU A O 1
ATOM 1461 N N . VAL A 1 180 ? 4.160 13.075 5.388 1.00 94.06 180 VAL A N 1
ATOM 1462 C CA . VAL A 1 180 ? 4.759 12.123 4.443 1.00 94.06 180 VAL A CA 1
ATOM 1463 C C . VAL A 1 180 ? 6.278 12.057 4.594 1.00 94.06 180 VAL A C 1
ATOM 1465 O O . VAL A 1 180 ? 6.840 10.961 4.613 1.00 94.06 180 VAL A O 1
ATOM 1468 N N . LYS A 1 181 ? 6.955 13.205 4.730 1.00 95.38 181 LYS A N 1
ATOM 1469 C CA . LYS A 1 181 ? 8.403 13.237 4.986 1.00 95.38 181 LYS A CA 1
ATOM 1470 C C . LYS A 1 181 ? 8.737 12.484 6.268 1.00 95.38 181 LYS A C 1
ATOM 1472 O O . LYS A 1 181 ? 9.628 11.641 6.255 1.00 95.38 181 LYS A O 1
ATOM 1477 N N . ASP A 1 182 ? 7.996 12.733 7.340 1.00 96.94 182 ASP A N 1
ATOM 1478 C CA . ASP A 1 182 ? 8.221 12.084 8.629 1.00 96.94 182 ASP A CA 1
ATOM 1479 C C . ASP A 1 182 ? 7.999 10.570 8.549 1.00 96.94 182 ASP A C 1
ATOM 1481 O O . ASP A 1 182 ? 8.829 9.802 9.033 1.00 96.94 182 ASP A O 1
ATOM 1485 N N . MET A 1 183 ? 6.938 10.126 7.865 1.00 97.38 183 MET A N 1
ATOM 1486 C CA . MET A 1 183 ? 6.671 8.707 7.607 1.00 97.38 183 MET A CA 1
ATOM 1487 C C . MET A 1 183 ? 7.813 8.055 6.820 1.00 97.38 183 MET A C 1
ATOM 1489 O O . MET A 1 183 ? 8.226 6.944 7.151 1.00 97.38 183 MET A O 1
ATOM 1493 N N . ILE A 1 184 ? 8.373 8.743 5.820 1.00 96.62 184 ILE A N 1
ATOM 1494 C CA . ILE A 1 184 ? 9.555 8.270 5.085 1.00 96.62 184 ILE A CA 1
ATOM 1495 C C . ILE A 1 184 ? 10.766 8.155 6.015 1.00 96.62 184 ILE A C 1
ATOM 1497 O O . ILE A 1 184 ? 11.448 7.129 5.992 1.00 96.62 184 ILE A O 1
ATOM 1501 N N . PHE A 1 185 ? 11.019 9.162 6.855 1.00 97.06 185 PHE A N 1
ATOM 1502 C CA . PHE A 1 185 ? 12.145 9.165 7.793 1.00 97.06 185 PHE A CA 1
ATOM 1503 C C . PHE A 1 185 ? 12.061 8.060 8.848 1.00 97.06 185 PHE A C 1
ATOM 1505 O O . PHE A 1 185 ? 13.101 7.621 9.334 1.00 97.06 185 PHE A O 1
ATOM 1512 N N . THR A 1 186 ? 10.867 7.542 9.159 1.00 97.38 186 THR A N 1
ATOM 1513 C CA . THR A 1 186 ? 10.751 6.353 10.023 1.00 97.38 186 THR A CA 1
ATOM 1514 C C . THR A 1 186 ? 11.356 5.089 9.405 1.00 97.38 186 THR A C 1
ATOM 1516 O O . THR A 1 186 ? 11.582 4.112 10.116 1.00 97.38 186 THR A O 1
ATOM 1519 N N . GLY A 1 187 ? 11.555 5.060 8.081 1.00 96.69 187 GLY A N 1
ATOM 1520 C CA . GLY A 1 187 ? 11.985 3.871 7.346 1.00 96.69 187 GLY A CA 1
ATOM 1521 C C . GLY A 1 187 ? 10.921 2.772 7.241 1.00 96.69 187 GLY A C 1
ATOM 1522 O O . GLY A 1 187 ? 11.218 1.702 6.715 1.00 96.69 187 GLY A O 1
ATOM 1523 N N . LYS A 1 188 ? 9.688 3.009 7.710 1.00 96.44 188 LYS A N 1
ATOM 1524 C CA . LYS A 1 188 ? 8.591 2.026 7.669 1.00 96.44 188 LYS A CA 1
ATOM 1525 C C . LYS A 1 188 ? 7.686 2.170 6.453 1.00 96.44 188 LYS A C 1
ATOM 1527 O O . LYS A 1 188 ? 7.038 1.199 6.080 1.00 96.44 188 LYS A O 1
ATOM 1532 N N . LEU A 1 189 ? 7.640 3.349 5.829 1.00 97.88 189 LEU A N 1
ATOM 1533 C CA . LEU A 1 189 ? 6.742 3.598 4.706 1.00 97.88 189 LEU A CA 1
ATOM 1534 C C . LEU A 1 189 ? 7.174 2.815 3.457 1.00 97.88 189 LEU A C 1
ATOM 1536 O O . LEU A 1 189 ? 8.197 3.119 2.837 1.00 97.88 189 LEU A O 1
ATOM 1540 N N . GLN A 1 190 ? 6.361 1.840 3.066 1.00 97.44 190 GLN A N 1
ATOM 1541 C CA . GLN A 1 190 ? 6.577 0.956 1.924 1.00 97.44 190 GLN A CA 1
ATOM 1542 C C . GLN A 1 190 ? 5.788 1.393 0.691 1.00 97.44 190 GLN A C 1
ATOM 1544 O O . GLN A 1 190 ? 6.304 1.320 -0.423 1.00 97.44 190 GLN A O 1
ATOM 1549 N N . CYS A 1 191 ? 4.555 1.853 0.875 1.00 97.25 191 CYS A N 1
ATOM 1550 C CA . CYS A 1 191 ? 3.665 2.211 -0.219 1.00 97.25 191 CYS A CA 1
ATOM 1551 C C . CYS A 1 191 ? 3.236 3.671 -0.103 1.00 97.25 191 CYS A C 1
ATOM 1553 O O . CYS A 1 191 ? 2.811 4.127 0.956 1.00 97.25 191 CYS A O 1
ATOM 1555 N N . MET A 1 192 ? 3.319 4.400 -1.208 1.00 96.25 192 MET A N 1
ATOM 1556 C CA . MET A 1 192 ? 2.826 5.767 -1.296 1.00 96.25 192 MET A CA 1
ATOM 1557 C C . MET A 1 192 ? 2.000 5.927 -2.564 1.00 96.25 192 MET A C 1
ATOM 1559 O O . MET A 1 192 ? 2.495 5.642 -3.649 1.00 96.25 192 MET A O 1
ATOM 1563 N N . ASP A 1 193 ? 0.761 6.385 -2.424 1.00 94.19 193 ASP A N 1
ATOM 1564 C CA . ASP A 1 193 ? -0.136 6.697 -3.535 1.00 94.19 193 ASP A CA 1
ATOM 1565 C C . ASP A 1 193 ? -0.545 8.168 -3.487 1.00 94.19 193 ASP A C 1
ATOM 1567 O O . ASP A 1 193 ? -1.346 8.578 -2.648 1.00 94.19 193 ASP A O 1
ATOM 1571 N N . THR A 1 194 ? 0.024 8.969 -4.384 1.00 89.12 194 THR A N 1
ATOM 1572 C CA . THR A 1 194 ? -0.234 10.404 -4.499 1.00 89.12 194 THR A CA 1
ATOM 1573 C C . THR A 1 194 ? -0.787 10.710 -5.885 1.00 89.12 194 THR A C 1
ATOM 1575 O O . THR A 1 194 ? -0.075 11.207 -6.758 1.00 89.12 194 THR A O 1
ATOM 1578 N N . LYS A 1 195 ? -2.066 10.386 -6.115 1.00 81.44 195 LYS A N 1
ATOM 1579 C CA . LYS A 1 195 ? -2.757 10.636 -7.404 1.00 81.44 195 LYS A CA 1
ATOM 1580 C C . LYS A 1 195 ? -3.060 12.104 -7.682 1.00 81.44 195 LYS A C 1
ATOM 1582 O O . LYS A 1 195 ? -3.682 12.430 -8.687 1.00 81.44 195 LYS A O 1
ATOM 1587 N N . THR A 1 196 ? -2.708 12.973 -6.753 1.00 73.19 196 THR A N 1
ATOM 1588 C CA . THR A 1 196 ? -2.757 14.412 -6.945 1.00 73.19 196 THR A CA 1
ATOM 1589 C C . THR A 1 196 ? -1.357 14.956 -6.943 1.00 73.19 196 THR A C 1
ATOM 1591 O O . THR A 1 196 ? -0.488 14.399 -6.269 1.00 73.19 196 THR A O 1
ATOM 1594 N N . ASN A 1 197 ? -1.173 16.084 -7.629 1.00 67.38 197 ASN A N 1
ATOM 1595 C CA . ASN A 1 197 ? 0.029 16.883 -7.498 1.00 67.38 197 ASN A CA 1
ATOM 1596 C C . ASN A 1 197 ? 0.241 17.134 -6.008 1.00 67.38 197 ASN A C 1
ATOM 1598 O O . ASN A 1 197 ? -0.472 17.927 -5.384 1.00 67.38 197 ASN A O 1
ATOM 1602 N N . LEU A 1 198 ? 1.194 16.400 -5.423 1.00 65.12 198 LEU A N 1
ATOM 1603 C CA . LEU A 1 198 ? 1.713 16.751 -4.119 1.00 65.12 198 LEU A CA 1
ATOM 1604 C C . LEU A 1 198 ? 2.053 18.234 -4.195 1.00 65.12 198 LEU A C 1
ATOM 1606 O O . LEU A 1 198 ? 2.479 18.711 -5.257 1.00 65.12 198 LEU A O 1
ATOM 1610 N N . PRO A 1 199 ? 1.859 18.977 -3.103 1.00 61.03 199 PRO A N 1
ATOM 1611 C CA . PRO A 1 199 ? 2.388 20.318 -3.067 1.00 61.03 199 PRO A CA 1
ATOM 1612 C C . PRO A 1 199 ? 3.827 20.324 -3.580 1.00 61.03 199 PRO A C 1
ATOM 1614 O O . PRO A 1 199 ? 4.602 19.412 -3.276 1.00 61.03 199 PRO A O 1
ATOM 1617 N N . THR A 1 200 ? 4.191 21.356 -4.345 1.00 63.03 200 THR A N 1
ATOM 1618 C CA . THR A 1 200 ? 5.575 21.636 -4.785 1.00 63.03 200 THR A CA 1
ATOM 1619 C C . THR A 1 200 ? 6.604 21.520 -3.652 1.00 63.03 200 THR A C 1
ATOM 1621 O O . THR A 1 200 ? 7.803 21.422 -3.897 1.00 63.03 200 THR A O 1
ATOM 1624 N N . THR A 1 201 ? 6.139 21.482 -2.403 1.00 67.56 201 THR A N 1
ATOM 1625 C CA . THR A 1 201 ? 6.884 21.253 -1.170 1.00 67.56 201 THR A CA 1
ATOM 1626 C C . THR A 1 201 ? 7.530 19.870 -1.022 1.00 67.56 201 THR A C 1
ATOM 1628 O O . THR A 1 201 ? 8.421 19.746 -0.170 1.00 67.56 201 THR A O 1
ATOM 1631 N N . ILE A 1 202 ? 7.145 18.839 -1.794 1.00 82.56 202 ILE A N 1
ATOM 1632 C CA . ILE A 1 202 ? 7.940 17.603 -1.899 1.00 82.56 202 ILE A CA 1
ATOM 1633 C C . ILE A 1 202 ? 8.733 17.619 -3.213 1.00 82.56 202 ILE A C 1
ATOM 1635 O O . ILE A 1 202 ? 8.180 17.331 -4.275 1.00 82.56 202 ILE A O 1
ATOM 1639 N N . PRO A 1 203 ? 10.046 17.915 -3.172 1.00 87.56 203 PRO A N 1
ATOM 1640 C CA . PRO A 1 203 ? 10.859 17.966 -4.378 1.00 87.56 203 PRO A CA 1
ATOM 1641 C C . PRO A 1 203 ? 10.877 16.620 -5.109 1.00 87.56 203 PRO A C 1
ATOM 1643 O O . PRO A 1 203 ? 11.025 15.569 -4.486 1.00 87.56 203 PRO A O 1
ATOM 1646 N N . LEU A 1 204 ? 10.873 16.636 -6.446 1.00 88.38 204 LEU A N 1
ATOM 1647 C CA . LEU A 1 204 ? 11.014 15.418 -7.264 1.00 88.38 204 LEU A CA 1
ATOM 1648 C C . LEU A 1 204 ? 12.263 14.598 -6.900 1.00 88.38 204 LEU A C 1
ATOM 1650 O O . LEU A 1 204 ? 12.247 13.369 -6.956 1.00 88.38 204 LEU A O 1
ATOM 1654 N N . ARG A 1 205 ? 13.347 15.279 -6.497 1.00 91.50 205 ARG A N 1
ATOM 1655 C CA . ARG A 1 205 ? 14.558 14.633 -5.976 1.00 91.50 205 ARG A CA 1
ATOM 1656 C C . ARG A 1 205 ? 14.240 13.759 -4.765 1.00 91.50 205 ARG A C 1
ATOM 1658 O O . ARG A 1 205 ? 14.672 12.615 -4.740 1.00 91.50 205 ARG A O 1
ATOM 1665 N N . PHE A 1 206 ? 13.460 14.274 -3.820 1.00 92.50 206 PHE A N 1
ATOM 1666 C CA . PHE A 1 206 ? 13.073 13.561 -2.608 1.00 92.50 206 PHE A CA 1
ATOM 1667 C C . PHE A 1 206 ? 12.209 12.335 -2.925 1.00 92.50 206 PHE A C 1
ATOM 1669 O O . PHE A 1 206 ? 12.503 11.252 -2.435 1.00 92.50 206 PHE A O 1
ATOM 1676 N N . MET A 1 207 ? 11.218 12.462 -3.814 1.00 92.94 207 MET A N 1
ATOM 1677 C CA . MET A 1 207 ? 10.379 11.329 -4.246 1.00 92.94 207 MET A CA 1
ATOM 1678 C C . MET A 1 207 ? 11.197 10.221 -4.911 1.00 92.94 207 MET A C 1
ATOM 1680 O O . MET A 1 207 ? 11.024 9.040 -4.618 1.00 92.94 207 MET A O 1
ATOM 1684 N N . ARG A 1 208 ? 12.140 10.605 -5.775 1.00 94.75 208 ARG A N 1
ATOM 1685 C CA . ARG A 1 208 ? 13.081 9.672 -6.397 1.00 94.75 208 ARG A CA 1
ATOM 1686 C C . ARG A 1 208 ? 13.981 9.013 -5.349 1.00 94.75 208 ARG A C 1
ATOM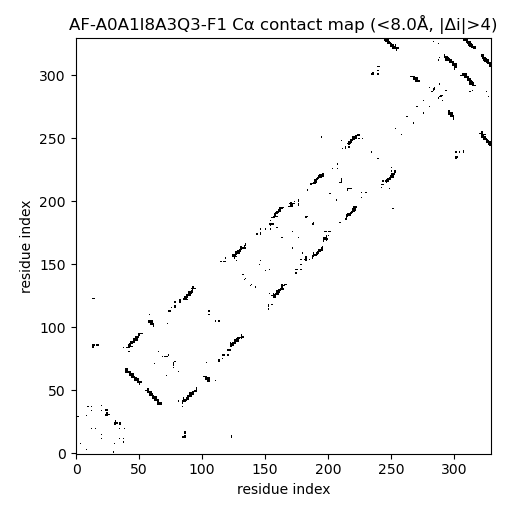 1688 O O . ARG A 1 208 ? 14.201 7.811 -5.416 1.00 94.75 208 ARG A O 1
ATOM 1695 N N . ASP A 1 209 ? 14.528 9.780 -4.408 1.00 96.38 209 ASP A N 1
ATOM 1696 C CA . ASP A 1 209 ? 15.382 9.254 -3.336 1.00 96.38 209 ASP A CA 1
ATOM 1697 C C . ASP A 1 209 ? 14.600 8.269 -2.445 1.00 96.38 209 ASP A C 1
ATOM 1699 O O . ASP A 1 209 ? 15.102 7.185 -2.151 1.00 96.38 209 ASP A O 1
ATOM 1703 N N . TYR A 1 210 ? 13.340 8.577 -2.123 1.00 96.25 210 TYR A N 1
ATOM 1704 C CA . TYR A 1 210 ? 12.428 7.661 -1.441 1.00 96.25 210 TYR A CA 1
ATOM 1705 C C . TYR A 1 210 ? 12.165 6.385 -2.252 1.00 96.25 210 TYR A C 1
ATOM 1707 O O . TYR A 1 210 ? 12.289 5.291 -1.703 1.00 96.25 210 TYR A O 1
ATOM 1715 N N . PHE A 1 211 ? 11.872 6.484 -3.552 1.00 96.81 211 PHE A N 1
ATOM 1716 C CA . PHE A 1 211 ? 11.626 5.307 -4.392 1.00 96.81 211 PHE A CA 1
ATOM 1717 C C . PHE A 1 211 ? 12.794 4.313 -4.360 1.00 96.81 211 PHE A C 1
ATOM 1719 O O . PHE A 1 211 ? 12.580 3.106 -4.257 1.00 96.81 211 PHE A O 1
ATOM 1726 N N . PHE A 1 212 ? 14.035 4.806 -4.374 1.00 97.06 212 PHE A N 1
ATOM 1727 C CA . PHE A 1 212 ? 15.236 3.967 -4.293 1.00 97.06 212 PHE A CA 1
ATOM 1728 C C . PHE A 1 212 ? 15.638 3.567 -2.863 1.00 97.06 212 PHE A C 1
ATOM 1730 O O . PHE A 1 212 ? 16.564 2.777 -2.694 1.00 97.06 212 PHE A O 1
ATOM 1737 N N . SER A 1 213 ? 14.948 4.055 -1.827 1.00 96.75 213 SER A N 1
ATOM 1738 C CA . SER A 1 213 ? 15.190 3.638 -0.440 1.00 96.75 213 SER A CA 1
ATOM 1739 C C . SER A 1 213 ? 14.861 2.155 -0.226 1.00 96.75 213 SER A C 1
ATOM 1741 O O . SER A 1 213 ? 14.051 1.574 -0.950 1.00 96.75 213 SER A O 1
ATOM 1743 N N . LYS A 1 214 ? 15.454 1.519 0.791 1.00 96.19 214 LYS A N 1
ATOM 1744 C CA . LYS A 1 214 ? 15.200 0.096 1.091 1.00 96.19 214 LYS A CA 1
ATOM 1745 C C . LYS A 1 214 ? 13.748 -0.189 1.493 1.00 96.19 214 LYS A C 1
ATOM 1747 O O . LYS A 1 214 ? 13.269 -1.295 1.258 1.00 96.19 214 LYS A O 1
ATOM 1752 N N . SER A 1 215 ? 13.068 0.784 2.101 1.00 96.31 215 SER A N 1
ATOM 1753 C CA . SER A 1 215 ? 11.711 0.617 2.625 1.00 96.31 215 SER A CA 1
ATOM 1754 C C . SER A 1 215 ? 10.649 0.661 1.533 1.00 96.31 215 SER A C 1
ATOM 1756 O O . SER A 1 215 ? 9.718 -0.139 1.568 1.00 96.31 215 SER A O 1
ATOM 1758 N N . CYS A 1 216 ? 10.796 1.546 0.541 1.00 97.44 216 CYS A N 1
ATOM 1759 C CA . CYS A 1 216 ? 9.805 1.704 -0.519 1.00 97.44 216 CYS A CA 1
ATOM 1760 C C . CYS A 1 216 ? 9.640 0.411 -1.340 1.00 97.44 216 CYS A C 1
ATOM 1762 O O . CYS A 1 216 ? 10.609 -0.200 -1.788 1.00 97.44 216 CYS A O 1
ATOM 1764 N N . ARG A 1 217 ? 8.397 0.010 -1.581 1.00 96.88 217 ARG A N 1
ATOM 1765 C CA . ARG A 1 217 ? 7.987 -1.094 -2.455 1.00 96.88 217 ARG A CA 1
ATOM 1766 C C . ARG A 1 217 ? 7.142 -0.591 -3.611 1.00 96.88 217 ARG A C 1
ATOM 1768 O O . ARG A 1 217 ? 7.313 -1.071 -4.729 1.00 96.88 217 ARG A O 1
ATOM 1775 N N . ARG A 1 218 ? 6.275 0.392 -3.354 1.00 97.19 218 ARG A N 1
ATOM 1776 C CA . ARG A 1 218 ? 5.416 0.996 -4.368 1.00 97.19 218 ARG A CA 1
ATOM 1777 C C . ARG A 1 218 ? 5.372 2.510 -4.239 1.00 97.19 218 ARG A C 1
ATOM 1779 O O . ARG A 1 218 ? 5.144 3.037 -3.152 1.00 97.19 218 ARG A O 1
ATOM 1786 N N . LEU A 1 219 ? 5.506 3.191 -5.370 1.00 96.00 219 LEU A N 1
ATOM 1787 C CA . LEU A 1 219 ? 5.228 4.614 -5.486 1.00 96.00 219 LEU A CA 1
ATOM 1788 C C . LEU A 1 219 ? 4.270 4.854 -6.656 1.00 96.00 219 LEU A C 1
ATOM 1790 O O . LEU A 1 219 ? 4.652 4.696 -7.811 1.00 96.00 219 LEU A O 1
ATOM 1794 N N . THR A 1 220 ? 3.036 5.240 -6.346 1.00 94.00 220 THR A N 1
ATOM 1795 C CA . THR A 1 220 ? 2.052 5.732 -7.310 1.00 94.00 220 THR A CA 1
ATOM 1796 C C . THR A 1 220 ? 2.030 7.255 -7.259 1.00 94.00 220 THR A C 1
ATOM 1798 O O . THR A 1 220 ? 1.939 7.843 -6.183 1.00 94.00 220 THR A O 1
ATOM 1801 N N . THR A 1 221 ? 2.108 7.909 -8.413 1.00 90.19 221 THR A N 1
ATOM 1802 C CA . THR A 1 221 ? 2.116 9.368 -8.505 1.00 90.19 221 THR A CA 1
ATOM 1803 C C . THR A 1 221 ? 1.401 9.866 -9.757 1.00 90.19 221 THR A C 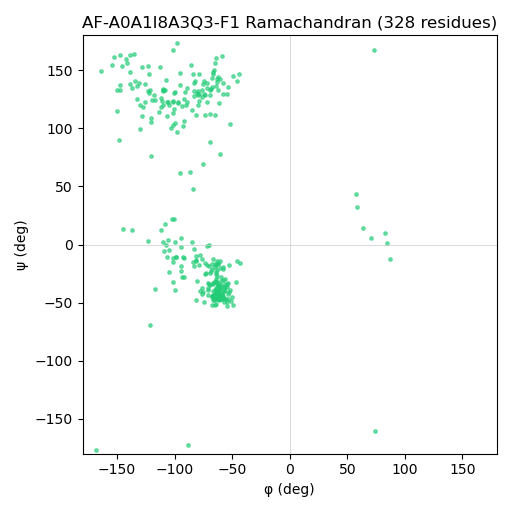1
ATOM 1805 O O . THR A 1 221 ? 1.300 9.166 -10.764 1.00 90.19 221 THR A O 1
ATOM 1808 N N . SER A 1 222 ? 0.877 11.086 -9.691 1.00 82.81 222 SER A N 1
ATOM 1809 C CA . SER A 1 222 ? 0.383 11.834 -10.847 1.00 82.81 222 SER A CA 1
ATOM 1810 C C . SER A 1 222 ? 1.359 12.919 -11.313 1.00 82.81 222 SER A C 1
ATOM 1812 O O . SER A 1 222 ? 0.942 13.911 -11.900 1.00 82.81 222 SER A O 1
ATOM 1814 N N . CYS A 1 223 ? 2.647 12.809 -10.979 1.00 67.25 223 CYS A N 1
ATOM 1815 C CA . CYS A 1 223 ? 3.630 13.792 -11.423 1.00 67.25 223 CYS A CA 1
ATOM 1816 C C . CYS A 1 223 ? 3.822 13.731 -12.940 1.00 67.25 223 CYS A C 1
ATOM 1818 O O . CYS A 1 223 ? 3.905 12.646 -13.502 1.00 67.25 223 CYS A O 1
ATOM 1820 N N . GLU A 1 224 ? 4.016 14.901 -13.556 1.00 65.88 224 GLU A N 1
ATOM 1821 C CA . GLU A 1 224 ? 4.455 15.026 -14.947 1.00 65.88 224 GLU A CA 1
ATOM 1822 C C . GLU A 1 224 ? 5.601 14.050 -15.269 1.00 65.88 224 GLU A C 1
ATOM 1824 O O . GLU A 1 224 ? 6.479 13.804 -14.429 1.00 65.88 224 GLU A O 1
ATOM 1829 N N . THR A 1 225 ? 5.629 13.573 -16.518 1.00 67.12 225 THR A N 1
ATOM 1830 C CA . THR A 1 225 ? 6.526 12.550 -17.106 1.00 67.12 225 THR A CA 1
ATOM 1831 C C . THR A 1 225 ? 8.019 12.663 -16.743 1.00 67.12 225 THR A C 1
ATOM 1833 O O . THR A 1 225 ? 8.788 11.707 -16.882 1.00 67.12 225 THR A O 1
ATOM 1836 N N . SER A 1 226 ? 8.452 13.814 -16.225 1.00 79.56 226 SER A N 1
ATOM 1837 C CA . SER A 1 226 ? 9.798 14.075 -15.722 1.00 79.56 226 SER A CA 1
ATOM 1838 C C . SER A 1 226 ? 10.254 13.172 -14.566 1.00 79.56 226 SER A C 1
ATOM 1840 O O . SER A 1 226 ? 11.461 12.974 -14.418 1.00 79.56 226 SER A O 1
ATOM 1842 N N . LEU A 1 227 ? 9.365 12.638 -13.716 1.00 87.25 227 LEU A N 1
ATOM 1843 C CA . LEU A 1 227 ? 9.803 11.762 -12.616 1.00 87.25 227 LEU A CA 1
ATOM 1844 C C . LEU A 1 227 ? 10.168 10.363 -13.125 1.00 87.25 227 LEU A C 1
ATOM 1846 O O . LEU A 1 227 ? 11.215 9.836 -12.748 1.00 87.25 227 LEU A O 1
ATOM 1850 N N . THR A 1 228 ? 9.359 9.813 -14.028 1.00 89.31 228 THR A N 1
ATOM 1851 C CA . THR A 1 228 ? 9.569 8.519 -14.693 1.00 89.31 228 THR A CA 1
ATOM 1852 C C . THR A 1 228 ? 10.941 8.475 -15.367 1.00 89.31 228 THR A C 1
ATOM 1854 O O . THR A 1 228 ? 11.746 7.586 -15.083 1.00 89.31 228 THR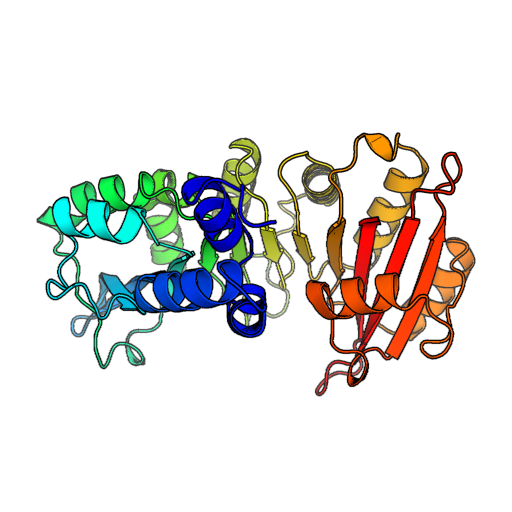 A O 1
ATOM 1857 N N . SER A 1 229 ? 11.277 9.510 -16.146 1.00 88.56 229 SER A N 1
ATOM 1858 C CA . SER A 1 229 ? 12.586 9.639 -16.804 1.00 88.56 229 SER A CA 1
ATOM 1859 C C . SER A 1 229 ? 13.748 9.723 -15.818 1.00 88.56 229 SER A C 1
ATOM 1861 O O . SER A 1 229 ? 14.772 9.057 -15.984 1.00 88.56 229 SER A O 1
ATOM 1863 N N . LYS A 1 230 ? 13.586 10.489 -14.734 1.00 91.81 230 LYS A N 1
ATOM 1864 C CA . LYS A 1 230 ? 14.595 10.617 -13.672 1.00 91.81 230 LYS A CA 1
ATOM 1865 C C . LYS A 1 230 ? 14.802 9.314 -12.903 1.00 91.81 230 LYS A C 1
ATOM 1867 O O . LYS A 1 230 ? 15.924 9.066 -12.458 1.00 91.81 230 LYS A O 1
ATOM 1872 N N . ILE A 1 231 ? 13.754 8.509 -12.724 1.00 94.25 231 ILE A N 1
ATOM 1873 C CA . ILE A 1 231 ? 13.842 7.186 -12.104 1.00 94.25 231 ILE A CA 1
ATOM 1874 C C . ILE A 1 231 ? 14.626 6.240 -13.016 1.00 94.25 231 ILE A C 1
ATOM 1876 O O . ILE A 1 231 ? 15.627 5.691 -12.562 1.00 94.25 231 ILE A O 1
ATOM 1880 N N . ILE A 1 232 ? 14.259 6.117 -14.297 1.00 94.06 232 ILE A N 1
ATOM 1881 C CA . ILE A 1 232 ? 14.967 5.233 -15.242 1.00 94.06 232 ILE A CA 1
ATOM 1882 C C . ILE A 1 232 ? 16.433 5.655 -15.394 1.00 94.06 232 ILE A C 1
ATOM 1884 O O . ILE A 1 232 ? 17.328 4.820 -15.273 1.00 94.06 232 ILE A O 1
ATOM 1888 N N . LYS A 1 233 ? 16.703 6.955 -15.582 1.00 94.19 233 LYS A N 1
ATOM 1889 C CA . LYS A 1 233 ? 18.072 7.477 -15.711 1.00 94.19 233 LYS A CA 1
ATOM 1890 C C . LYS A 1 233 ? 18.922 7.161 -14.484 1.00 94.19 233 LYS A C 1
ATOM 1892 O O . LYS A 1 233 ? 20.067 6.755 -14.637 1.00 94.19 233 LYS A O 1
ATOM 1897 N N . ARG A 1 234 ? 18.379 7.335 -13.274 1.00 95.88 234 ARG A N 1
ATOM 1898 C CA . ARG A 1 234 ? 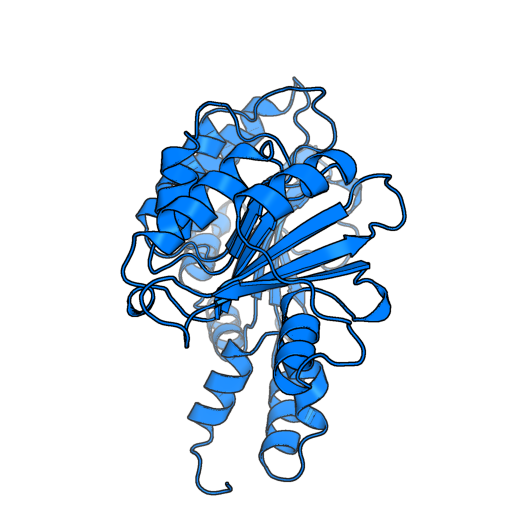19.109 6.998 -12.046 1.00 95.88 234 ARG A CA 1
ATOM 1899 C C . ARG A 1 234 ? 19.343 5.498 -11.930 1.00 95.88 234 ARG A C 1
ATOM 1901 O O . ARG A 1 234 ? 20.459 5.112 -11.596 1.00 95.88 234 ARG A O 1
ATOM 1908 N N . TRP A 1 235 ? 18.321 4.689 -12.212 1.00 96.69 235 TRP A N 1
ATOM 1909 C CA . TRP A 1 235 ? 18.435 3.236 -12.183 1.00 96.69 235 TRP A CA 1
ATOM 1910 C C . TRP A 1 235 ? 19.564 2.752 -13.094 1.00 96.69 235 TRP A C 1
ATOM 1912 O O . TRP A 1 235 ? 20.431 2.054 -12.603 1.00 96.69 235 TRP A O 1
ATOM 1922 N N . LYS A 1 236 ? 19.655 3.243 -14.340 1.00 95.94 236 LYS A N 1
ATOM 1923 C CA . LYS A 1 236 ? 20.739 2.906 -15.288 1.00 95.94 236 LYS A CA 1
ATOM 1924 C C . LYS A 1 236 ? 22.160 3.220 -14.782 1.00 95.94 236 LYS A C 1
ATOM 1926 O O . LYS A 1 236 ? 23.127 2.735 -15.357 1.00 95.94 236 LYS A O 1
ATOM 1931 N N . THR A 1 237 ? 22.302 4.084 -13.776 1.00 96.88 237 THR A N 1
ATOM 1932 C CA . THR A 1 237 ? 23.603 4.547 -13.254 1.00 96.88 237 THR A CA 1
ATOM 1933 C C . THR A 1 237 ? 23.941 4.011 -11.863 1.00 96.88 237 THR A C 1
ATOM 1935 O O . THR A 1 237 ? 25.025 4.292 -11.361 1.00 96.88 237 THR A O 1
ATOM 1938 N N . MET A 1 238 ? 23.021 3.299 -11.207 1.00 96.56 238 MET A N 1
ATOM 1939 C CA . MET A 1 238 ? 23.251 2.736 -9.873 1.00 96.56 238 MET A CA 1
ATOM 1940 C C . MET A 1 238 ? 23.579 1.244 -9.958 1.00 96.56 238 MET A C 1
ATOM 1942 O O . MET A 1 238 ? 23.364 0.621 -10.987 1.00 96.56 238 MET A O 1
ATOM 1946 N N . ASP A 1 239 ? 24.067 0.654 -8.866 1.00 96.50 239 ASP A N 1
ATOM 1947 C CA . ASP A 1 239 ? 24.174 -0.804 -8.766 1.00 96.50 239 ASP A CA 1
ATOM 1948 C C . ASP A 1 239 ? 22.767 -1.403 -8.574 1.00 96.50 239 ASP A C 1
ATOM 1950 O O . ASP A 1 239 ? 22.160 -1.189 -7.510 1.00 96.50 239 ASP A O 1
ATOM 1954 N N . PRO A 1 240 ? 22.219 -2.140 -9.559 1.00 94.88 240 PRO A N 1
ATOM 1955 C CA . PRO A 1 240 ? 20.851 -2.634 -9.491 1.00 94.88 240 PRO A CA 1
ATOM 1956 C C . PRO A 1 240 ? 20.674 -3.699 -8.401 1.00 94.88 240 PRO A C 1
ATOM 1958 O O . PRO A 1 240 ? 19.573 -3.843 -7.879 1.00 94.88 240 PRO A O 1
ATOM 1961 N N . ARG A 1 241 ? 21.752 -4.356 -7.948 1.00 92.25 241 ARG A N 1
ATOM 1962 C CA . ARG A 1 241 ? 21.718 -5.365 -6.871 1.00 92.25 241 ARG A CA 1
ATOM 1963 C C . ARG A 1 241 ? 21.382 -4.770 -5.505 1.00 92.25 241 ARG A C 1
ATOM 1965 O O . ARG A 1 241 ? 21.019 -5.486 -4.576 1.00 92.25 241 ARG A O 1
ATOM 1972 N N . THR A 1 242 ? 21.504 -3.449 -5.365 1.00 93.38 242 THR A N 1
ATOM 1973 C CA . THR A 1 242 ? 21.105 -2.724 -4.148 1.00 93.38 242 THR A CA 1
ATOM 1974 C C . THR A 1 242 ? 19.605 -2.434 -4.099 1.00 93.38 242 THR A C 1
ATOM 1976 O O . THR A 1 242 ? 19.080 -2.053 -3.047 1.00 93.38 242 THR A O 1
ATOM 1979 N N . LEU A 1 243 ? 18.908 -2.600 -5.226 1.00 94.19 243 LEU A N 1
ATOM 1980 C CA . LEU A 1 243 ? 17.487 -2.345 -5.339 1.00 94.19 243 LEU A CA 1
ATOM 1981 C C . LEU A 1 243 ? 16.697 -3.482 -4.690 1.00 94.19 243 LEU A C 1
ATOM 1983 O O . LEU A 1 243 ? 16.946 -4.660 -4.932 1.00 94.19 243 LEU A O 1
ATOM 1987 N N . ALA A 1 244 ? 15.705 -3.132 -3.873 1.00 93.12 244 ALA A N 1
ATOM 1988 C CA . ALA A 1 244 ? 14.793 -4.140 -3.354 1.00 93.12 244 ALA A CA 1
ATOM 1989 C C . ALA A 1 244 ? 14.002 -4.769 -4.525 1.00 93.12 244 ALA A C 1
ATOM 1991 O O . ALA A 1 244 ? 13.526 -4.021 -5.385 1.00 93.12 244 ALA A O 1
ATOM 1992 N N . PRO A 1 245 ? 13.830 -6.101 -4.560 1.00 90.38 245 PRO A N 1
ATOM 1993 C CA . PRO A 1 245 ? 13.211 -6.775 -5.695 1.00 90.38 245 PRO A CA 1
ATOM 1994 C C . PRO A 1 245 ? 11.738 -6.386 -5.843 1.00 90.38 245 PRO A C 1
ATOM 1996 O O . PRO A 1 245 ? 11.054 -6.103 -4.848 1.00 90.38 245 PRO A O 1
ATOM 1999 N N . TYR A 1 246 ? 11.252 -6.412 -7.086 1.00 93.94 246 TYR A N 1
ATOM 2000 C CA . TYR A 1 246 ? 9.853 -6.181 -7.460 1.00 93.94 246 TYR A CA 1
ATOM 2001 C C . TYR A 1 246 ? 9.295 -4.817 -7.037 1.00 93.94 246 TYR A C 1
ATOM 2003 O O . TYR A 1 246 ? 8.109 -4.705 -6.710 1.00 93.94 246 TYR A O 1
ATOM 2011 N N . LYS A 1 247 ? 10.137 -3.776 -7.014 1.00 96.31 247 LYS A N 1
ATOM 2012 C CA . LYS A 1 247 ? 9.659 -2.403 -6.814 1.00 96.31 247 LYS A CA 1
ATOM 2013 C C . LYS A 1 247 ? 8.746 -1.995 -7.961 1.00 96.31 247 LYS A C 1
ATOM 2015 O O . LYS A 1 247 ? 9.033 -2.274 -9.124 1.00 96.31 247 LYS A O 1
ATOM 2020 N N . LEU A 1 248 ? 7.676 -1.291 -7.613 1.00 97.38 248 LEU A N 1
ATOM 2021 C CA . LEU A 1 248 ? 6.675 -0.819 -8.556 1.00 97.38 248 LEU A CA 1
ATOM 2022 C C . LEU A 1 248 ? 6.588 0.704 -8.524 1.00 97.38 248 LEU A C 1
ATOM 2024 O O . LEU A 1 248 ? 6.330 1.304 -7.481 1.00 97.38 248 LEU A O 1
ATOM 2028 N N . PHE A 1 249 ? 6.761 1.328 -9.678 1.00 95.88 249 PHE A N 1
ATOM 2029 C CA . PHE A 1 249 ? 6.428 2.731 -9.885 1.00 95.88 249 PHE A CA 1
ATOM 2030 C C . PHE A 1 249 ? 5.206 2.822 -10.804 1.00 95.88 249 PHE A C 1
ATOM 2032 O O . PHE A 1 249 ? 5.145 2.103 -11.794 1.00 95.88 249 PHE A O 1
ATOM 2039 N N . ASP A 1 250 ? 4.226 3.653 -10.462 1.00 94.25 250 ASP A N 1
ATOM 2040 C CA . ASP A 1 250 ? 2.922 3.766 -11.136 1.00 94.25 250 ASP A CA 1
ATOM 2041 C C . ASP A 1 250 ? 2.650 5.247 -11.427 1.00 94.25 250 ASP A C 1
ATOM 2043 O O . ASP A 1 250 ? 2.283 6.017 -10.539 1.00 94.25 250 ASP A O 1
ATOM 2047 N N . ASP A 1 251 ? 2.900 5.650 -12.669 1.00 91.00 251 ASP A N 1
ATOM 2048 C CA . ASP A 1 251 ? 2.652 6.996 -13.179 1.00 91.00 251 ASP A CA 1
ATOM 2049 C C . ASP A 1 251 ? 1.270 7.056 -13.831 1.00 91.00 251 ASP A C 1
ATOM 2051 O O . ASP A 1 251 ? 0.961 6.351 -14.798 1.00 91.00 251 ASP A O 1
ATOM 2055 N N . THR A 1 252 ? 0.427 7.921 -13.280 1.00 84.81 252 THR A N 1
ATOM 2056 C CA . THR A 1 252 ? -0.986 8.036 -13.646 1.00 84.81 252 THR A CA 1
ATOM 2057 C C . THR A 1 252 ? -1.277 9.104 -14.700 1.00 84.81 252 THR A C 1
ATOM 2059 O O . THR A 1 252 ? -2.429 9.227 -15.108 1.00 84.81 252 THR A O 1
ATOM 2062 N N . THR A 1 253 ? -0.279 9.866 -15.166 1.00 74.44 253 THR A N 1
ATOM 2063 C CA . THR A 1 253 ? -0.514 11.054 -16.023 1.00 74.44 253 THR A CA 1
ATOM 2064 C C . THR A 1 253 ? -0.041 10.935 -17.460 1.00 74.44 253 THR A C 1
ATOM 2066 O O . THR A 1 253 ? 0.011 11.925 -18.197 1.00 74.44 253 THR A O 1
ATOM 2069 N N . VAL A 1 254 ? 0.294 9.732 -17.910 1.00 71.19 254 VAL A N 1
ATOM 2070 C CA . VAL A 1 254 ? 1.013 9.609 -19.169 1.00 71.19 254 VAL A CA 1
ATOM 2071 C C . VAL A 1 254 ? 0.063 9.688 -20.374 1.00 71.19 254 VAL A C 1
ATOM 2073 O O . VAL A 1 254 ? -0.753 8.797 -20.625 1.00 71.19 254 VAL A O 1
ATOM 2076 N N . ARG A 1 255 ? 0.173 10.778 -21.151 1.00 74.50 255 ARG A N 1
ATOM 2077 C CA . ARG A 1 255 ? -0.459 10.903 -22.478 1.00 74.50 255 ARG A CA 1
ATOM 2078 C C . ARG A 1 255 ? 0.305 10.050 -23.477 1.00 74.50 255 ARG A C 1
ATOM 2080 O O . ARG A 1 255 ? 1.512 10.228 -23.600 1.00 74.50 255 ARG A O 1
ATOM 2087 N N . PHE A 1 256 ? -0.400 9.194 -24.218 1.00 69.69 256 PHE A N 1
ATOM 2088 C CA . PHE A 1 256 ? 0.196 8.209 -25.130 1.00 69.69 256 PHE A CA 1
ATOM 2089 C C . PHE A 1 256 ? 1.190 8.805 -26.139 1.00 69.69 256 PHE A C 1
ATOM 2091 O O . PHE A 1 256 ? 2.268 8.254 -26.355 1.00 69.69 256 PHE A O 1
ATOM 2098 N N . ASP A 1 257 ? 0.869 9.970 -26.700 1.00 71.25 257 ASP A N 1
ATOM 2099 C CA . ASP A 1 257 ? 1.715 10.613 -27.710 1.00 71.25 257 ASP A CA 1
ATOM 2100 C C . ASP A 1 257 ? 3.062 11.072 -27.135 1.00 71.25 257 ASP A C 1
ATOM 2102 O O . ASP A 1 257 ? 4.088 10.979 -27.804 1.00 71.25 257 ASP A O 1
ATOM 2106 N N . SER A 1 258 ? 3.092 11.480 -25.862 1.00 70.69 258 SER A N 1
ATOM 2107 C CA . SER A 1 258 ? 4.325 11.845 -25.151 1.00 70.69 258 SER A CA 1
ATOM 2108 C C . SER A 1 258 ? 5.181 10.632 -24.774 1.00 70.69 258 SER A C 1
ATOM 2110 O O . SER A 1 258 ? 6.353 10.785 -24.441 1.00 70.69 258 SER A O 1
ATOM 2112 N N . ILE A 1 259 ? 4.611 9.426 -24.815 1.00 67.31 259 ILE A N 1
ATOM 2113 C CA . ILE A 1 259 ? 5.324 8.177 -24.510 1.00 67.31 259 ILE A CA 1
ATOM 2114 C C . ILE A 1 259 ? 6.135 7.721 -25.713 1.00 67.31 259 ILE A C 1
ATOM 2116 O O . ILE A 1 259 ? 7.208 7.151 -25.548 1.00 67.31 259 ILE A O 1
ATOM 2120 N N . LYS A 1 260 ? 5.664 8.019 -26.929 1.00 67.06 260 LYS A N 1
ATOM 2121 C CA . LYS A 1 260 ? 6.344 7.600 -28.156 1.00 67.06 260 LYS A CA 1
ATOM 2122 C C . LYS A 1 260 ? 7.757 8.151 -28.285 1.00 67.06 260 LYS A C 1
ATOM 2124 O O . LYS A 1 260 ? 8.677 7.384 -28.552 1.00 67.06 260 LYS A O 1
ATOM 2129 N N . SER A 1 261 ? 7.944 9.446 -28.040 1.00 68.88 261 SER A N 1
ATOM 2130 C CA . SER A 1 261 ? 9.286 10.041 -27.998 1.00 68.88 261 SER A CA 1
ATOM 2131 C C . SER A 1 261 ? 10.123 9.459 -26.856 1.00 68.88 261 SER A C 1
ATOM 2133 O O . SER A 1 261 ? 11.297 9.150 -27.033 1.00 68.88 261 SER A O 1
ATOM 2135 N N . TYR A 1 262 ? 9.495 9.210 -25.706 1.00 68.56 262 TYR A N 1
ATOM 2136 C CA . TYR A 1 262 ? 10.148 8.628 -24.539 1.00 68.56 262 TYR A CA 1
ATOM 2137 C C . TYR A 1 262 ? 10.691 7.205 -24.777 1.00 68.56 262 TYR A C 1
ATOM 2139 O O . TYR A 1 262 ? 11.736 6.859 -24.217 1.00 68.56 262 TYR A O 1
ATOM 2147 N N . TYR A 1 263 ? 10.030 6.389 -25.610 1.00 69.44 263 TYR A N 1
ATOM 2148 C CA . TYR A 1 263 ? 10.504 5.048 -25.985 1.00 69.44 263 TYR A CA 1
ATOM 2149 C C . TYR A 1 263 ? 11.833 5.090 -26.738 1.00 69.44 263 TYR A C 1
ATOM 2151 O O . TYR A 1 263 ? 12.739 4.313 -26.422 1.00 69.44 263 TYR A O 1
ATOM 2159 N N . ILE A 1 264 ? 11.948 6.015 -27.697 1.00 64.25 264 ILE A N 1
ATOM 2160 C CA . ILE A 1 264 ? 13.132 6.167 -28.551 1.00 64.25 264 ILE A CA 1
ATOM 2161 C C . ILE A 1 264 ? 14.340 6.537 -27.687 1.00 64.25 264 ILE A C 1
ATOM 2163 O O . ILE A 1 264 ? 15.383 5.889 -27.763 1.00 64.25 264 ILE A O 1
ATOM 2167 N N . ASP A 1 265 ? 14.165 7.498 -26.781 1.00 71.50 265 ASP A N 1
ATOM 2168 C CA . ASP A 1 265 ? 15.259 8.021 -25.957 1.00 71.50 265 ASP A CA 1
ATOM 2169 C C . ASP A 1 265 ? 15.777 7.024 -24.905 1.00 71.50 265 ASP A C 1
ATOM 2171 O O . ASP A 1 265 ? 16.875 7.190 -24.370 1.00 71.50 265 ASP A O 1
ATOM 2175 N N . ASN A 1 266 ? 14.998 5.989 -24.564 1.00 71.88 266 ASN A N 1
ATOM 2176 C CA . ASN A 1 266 ? 15.326 5.075 -23.465 1.00 71.88 266 ASN A CA 1
ATOM 2177 C C . ASN A 1 266 ? 15.724 3.662 -23.889 1.00 71.88 266 ASN A C 1
ATOM 2179 O O . ASN A 1 266 ? 16.031 2.865 -22.994 1.00 71.88 266 ASN A O 1
ATOM 2183 N N . SER A 1 267 ? 15.779 3.377 -25.193 1.00 82.56 267 SER A N 1
ATOM 2184 C CA . SER A 1 267 ? 16.095 2.044 -25.729 1.00 82.56 267 SER A CA 1
ATOM 2185 C C . SER A 1 267 ? 15.125 0.972 -25.213 1.00 82.56 267 SER A C 1
ATOM 2187 O O . SER A 1 267 ? 15.545 -0.091 -24.760 1.00 82.56 267 SER A O 1
ATOM 2189 N N . MET A 1 268 ? 13.826 1.286 -25.199 1.00 88.94 268 MET A N 1
ATOM 2190 C CA . MET A 1 268 ? 12.801 0.333 -24.772 1.00 88.94 268 MET A CA 1
ATOM 2191 C C . MET A 1 268 ? 12.494 -0.647 -25.902 1.00 88.94 268 MET A C 1
ATOM 2193 O O . MET A 1 268 ? 12.191 -0.222 -27.014 1.00 88.94 268 MET A O 1
ATOM 2197 N N . ASN A 1 269 ? 12.536 -1.944 -25.605 1.00 91.69 269 ASN A N 1
ATOM 2198 C CA . ASN A 1 269 ? 12.172 -2.988 -26.559 1.00 91.69 269 ASN A CA 1
ATOM 2199 C C . ASN A 1 269 ? 10.728 -3.421 -26.313 1.00 91.69 269 ASN A C 1
ATOM 2201 O O . ASN A 1 269 ? 10.400 -3.856 -25.207 1.00 91.69 269 ASN A O 1
ATOM 2205 N N . GLU A 1 270 ? 9.869 -3.310 -27.325 1.00 93.81 270 GLU A N 1
ATOM 2206 C CA . GLU A 1 270 ? 8.493 -3.796 -27.235 1.00 93.81 270 GLU A CA 1
ATOM 2207 C C . GLU A 1 270 ? 8.474 -5.328 -27.145 1.00 93.81 270 GLU A C 1
ATOM 2209 O O . GLU A 1 270 ? 9.178 -6.022 -27.881 1.00 93.81 270 GLU A O 1
ATOM 2214 N N . ILE A 1 271 ? 7.654 -5.858 -26.238 1.00 95.00 271 ILE A N 1
ATOM 2215 C CA . ILE A 1 271 ? 7.410 -7.291 -26.098 1.00 95.00 271 ILE A CA 1
ATOM 2216 C C . ILE A 1 271 ? 5.955 -7.557 -26.487 1.00 95.00 271 ILE A C 1
ATOM 2218 O O . ILE A 1 271 ? 5.045 -7.148 -25.755 1.00 95.00 271 ILE A O 1
ATOM 2222 N N . PRO A 1 272 ? 5.701 -8.289 -27.586 1.00 95.94 272 PRO A N 1
ATOM 2223 C CA . PRO A 1 272 ? 4.353 -8.729 -27.906 1.00 95.94 272 PRO A CA 1
ATOM 2224 C C . PRO A 1 272 ? 3.776 -9.560 -26.754 1.00 95.94 272 PRO A C 1
ATOM 2226 O O . PRO A 1 272 ? 4.391 -10.521 -26.291 1.00 95.94 272 PRO A O 1
ATOM 2229 N N . LEU A 1 273 ? 2.567 -9.226 -26.295 1.00 94.62 273 LEU A N 1
ATOM 2230 C CA . LEU A 1 273 ? 1.952 -9.877 -25.125 1.00 94.62 273 LEU A CA 1
ATOM 2231 C C . LEU A 1 273 ? 1.810 -11.399 -25.285 1.00 94.62 273 LEU A C 1
ATOM 2233 O O . LEU A 1 273 ? 1.879 -12.135 -24.304 1.00 94.62 273 LEU A O 1
ATOM 2237 N N . ASN A 1 274 ? 1.640 -11.871 -26.521 1.00 94.25 274 ASN A N 1
ATOM 2238 C CA . ASN A 1 274 ? 1.503 -13.293 -26.837 1.00 94.25 274 ASN A CA 1
ATOM 2239 C C . ASN A 1 274 ? 2.841 -14.048 -26.850 1.00 94.25 274 ASN A C 1
ATOM 2241 O O . ASN A 1 274 ? 2.833 -15.273 -26.785 1.00 94.25 274 ASN A O 1
ATOM 2245 N N . SER A 1 275 ? 3.972 -13.343 -26.945 1.00 95.69 275 SER A N 1
ATOM 2246 C CA . SER A 1 275 ? 5.319 -13.930 -26.938 1.00 95.69 275 SER A CA 1
ATOM 2247 C C . SER A 1 275 ? 6.078 -13.672 -25.636 1.00 95.69 275 SER A C 1
ATOM 2249 O O . SER A 1 275 ? 7.235 -14.068 -25.512 1.00 95.69 275 SER A O 1
ATOM 2251 N N . ALA A 1 276 ? 5.465 -12.970 -24.685 1.00 95.81 276 ALA A N 1
ATOM 2252 C CA . ALA A 1 276 ? 6.057 -12.695 -23.390 1.00 95.81 276 ALA A CA 1
ATOM 2253 C C . ALA A 1 276 ? 6.294 -13.986 -22.594 1.00 95.81 276 ALA A C 1
ATOM 2255 O O . ALA A 1 276 ? 5.462 -14.897 -22.610 1.00 95.81 276 ALA A O 1
ATOM 2256 N N . ASP A 1 277 ? 7.405 -14.039 -21.854 1.00 96.12 277 ASP A N 1
ATOM 2257 C CA . ASP A 1 277 ? 7.696 -15.154 -20.954 1.00 96.12 277 ASP A CA 1
ATOM 2258 C C . ASP A 1 277 ? 6.519 -15.371 -19.971 1.00 96.12 277 ASP A C 1
ATOM 2260 O O . ASP A 1 277 ? 6.068 -14.410 -19.330 1.00 96.12 277 ASP A O 1
ATOM 2264 N N . PRO A 1 278 ? 6.001 -16.607 -19.822 1.00 96.31 278 PRO A N 1
ATOM 2265 C CA . PRO A 1 278 ? 4.850 -16.876 -18.965 1.00 96.31 278 PRO A CA 1
ATOM 2266 C C . PRO A 1 278 ? 5.032 -16.453 -17.502 1.00 96.31 278 PRO A C 1
ATOM 2268 O O . PRO A 1 278 ? 4.080 -15.962 -16.898 1.00 96.31 278 PRO A O 1
ATOM 2271 N N . LYS A 1 279 ? 6.239 -16.592 -16.934 1.00 94.62 279 LYS A N 1
ATOM 2272 C CA . LYS A 1 279 ? 6.539 -16.192 -15.548 1.00 94.62 279 LYS A CA 1
ATOM 2273 C C . LYS A 1 279 ? 6.549 -14.676 -15.405 1.00 94.62 279 LYS A C 1
ATOM 2275 O O . LYS A 1 279 ? 6.051 -14.144 -14.414 1.00 94.62 279 LYS A O 1
ATOM 2280 N N . VAL A 1 280 ? 7.090 -13.973 -16.401 1.00 94.94 280 VAL A N 1
ATOM 2281 C CA . VAL A 1 280 ? 7.045 -12.504 -16.449 1.00 94.94 280 VAL A CA 1
ATOM 2282 C C . VAL A 1 280 ? 5.597 -12.027 -16.504 1.00 94.94 280 VAL A C 1
ATOM 2284 O O . VAL A 1 280 ? 5.210 -11.143 -15.739 1.00 94.94 280 VAL A O 1
ATOM 2287 N N . MET A 1 281 ? 4.776 -12.646 -17.353 1.00 95.94 281 MET A N 1
ATOM 2288 C CA . MET A 1 281 ? 3.361 -12.300 -17.455 1.00 95.94 281 MET A CA 1
ATOM 2289 C C . MET A 1 281 ? 2.586 -12.590 -16.172 1.00 95.94 281 MET A C 1
ATOM 2291 O O . MET A 1 281 ? 1.817 -11.737 -15.740 1.00 95.94 281 MET A O 1
ATOM 2295 N N . GLU A 1 282 ? 2.805 -13.737 -15.528 1.00 93.88 282 GLU A N 1
ATOM 2296 C CA . GLU A 1 282 ? 2.171 -14.067 -14.244 1.00 93.88 282 GLU A CA 1
ATOM 2297 C C . GLU A 1 282 ? 2.518 -13.033 -13.161 1.00 93.88 282 GLU A C 1
ATOM 2299 O O . GLU A 1 282 ? 1.652 -12.574 -12.407 1.00 93.88 282 GLU A O 1
ATOM 2304 N N . MET A 1 283 ? 3.784 -12.615 -13.105 1.00 94.19 283 MET A N 1
ATOM 2305 C CA . MET A 1 283 ? 4.246 -11.583 -12.182 1.00 94.19 283 MET A CA 1
ATOM 2306 C C . MET A 1 283 ? 3.575 -10.228 -12.452 1.00 94.19 283 MET A C 1
ATOM 2308 O O . MET A 1 283 ? 3.135 -9.566 -11.508 1.00 94.19 283 MET A O 1
ATOM 2312 N N . ILE A 1 284 ? 3.465 -9.819 -13.720 1.00 95.38 284 ILE A N 1
ATOM 2313 C CA . ILE A 1 284 ? 2.787 -8.578 -14.124 1.00 95.38 284 ILE A CA 1
ATOM 2314 C C . ILE A 1 284 ? 1.291 -8.645 -13.801 1.00 95.38 284 ILE A C 1
ATOM 2316 O O . ILE A 1 284 ? 0.748 -7.702 -13.227 1.00 95.38 284 ILE A O 1
ATOM 2320 N N . GLU A 1 285 ? 0.629 -9.763 -14.086 1.00 93.50 285 GLU A N 1
ATOM 2321 C CA . GLU A 1 285 ? -0.787 -9.971 -13.764 1.00 93.50 285 GLU A CA 1
ATOM 2322 C C . GLU A 1 285 ? -1.052 -9.926 -12.258 1.00 93.50 285 GLU A C 1
ATOM 2324 O O . GLU A 1 285 ? -2.080 -9.409 -11.820 1.00 93.50 285 GLU A O 1
ATOM 2329 N N . THR A 1 286 ? -0.102 -10.417 -11.461 1.00 89.62 286 THR A N 1
ATOM 2330 C CA . THR A 1 286 ? -0.199 -10.433 -9.999 1.00 89.62 286 THR A CA 1
ATOM 2331 C C . THR A 1 286 ? 0.063 -9.062 -9.377 1.00 89.62 286 THR A C 1
ATOM 2333 O O . THR A 1 286 ? -0.569 -8.718 -8.382 1.00 89.62 286 THR A O 1
ATOM 2336 N N . LYS A 1 287 ? 1.001 -8.273 -9.918 1.00 91.31 287 LYS A N 1
ATOM 2337 C CA . LYS A 1 287 ? 1.462 -7.023 -9.279 1.00 91.31 287 LYS A CA 1
ATOM 2338 C C . LYS A 1 287 ? 0.942 -5.742 -9.925 1.00 91.31 287 LYS A C 1
ATOM 2340 O O . LYS A 1 287 ? 0.938 -4.701 -9.269 1.00 91.31 287 LYS A O 1
ATOM 2345 N N . VAL A 1 288 ? 0.565 -5.791 -11.199 1.00 92.94 288 VAL A N 1
ATOM 2346 C CA . VAL A 1 288 ? 0.363 -4.600 -12.031 1.00 92.94 288 VAL A CA 1
ATOM 2347 C C . VAL A 1 288 ? -1.061 -4.530 -12.575 1.00 92.94 288 VAL A C 1
ATOM 2349 O O . VAL A 1 288 ? -1.824 -3.642 -12.188 1.00 92.94 288 VAL A O 1
ATOM 2352 N N . ALA A 1 289 ? -1.424 -5.427 -13.493 1.00 92.75 289 ALA A N 1
ATOM 2353 C CA . ALA A 1 289 ? -2.693 -5.369 -14.215 1.00 92.75 289 ALA A CA 1
ATOM 2354 C C . ALA A 1 289 ? -3.023 -6.700 -14.891 1.00 92.75 289 ALA A C 1
ATOM 2356 O O . ALA A 1 289 ? -2.126 -7.395 -15.359 1.00 92.75 289 ALA A O 1
ATOM 2357 N N . LYS A 1 290 ? -4.317 -7.014 -15.028 1.00 93.31 290 LYS A N 1
ATOM 2358 C CA . LYS A 1 290 ? -4.765 -8.163 -15.824 1.00 93.31 290 LYS A CA 1
ATOM 2359 C C . LYS A 1 290 ? -4.361 -7.977 -17.284 1.00 93.31 290 LYS A C 1
ATOM 2361 O O . LYS A 1 290 ? -4.459 -6.872 -17.809 1.00 93.31 290 LYS A O 1
ATOM 2366 N N . ARG A 1 291 ? -4.005 -9.068 -17.966 1.00 93.81 291 ARG A N 1
ATOM 2367 C CA . ARG A 1 291 ? -3.588 -9.053 -19.378 1.00 93.81 291 ARG A CA 1
ATOM 2368 C C . ARG A 1 291 ? -4.596 -8.402 -20.321 1.00 93.81 291 ARG A C 1
ATOM 2370 O O . ARG A 1 291 ? -4.182 -7.729 -21.253 1.00 93.81 291 ARG A O 1
ATOM 2377 N N . THR A 1 292 ? -5.895 -8.533 -20.054 1.00 92.88 292 THR A N 1
ATOM 2378 C CA . THR A 1 292 ? -6.962 -7.872 -20.830 1.00 92.88 292 THR A CA 1
ATOM 2379 C C . THR A 1 292 ? -6.915 -6.346 -20.767 1.00 92.88 292 THR A C 1
ATOM 2381 O O . THR A 1 292 ? -7.445 -5.685 -21.653 1.00 92.88 292 THR A O 1
ATOM 2384 N N . ASP A 1 293 ? -6.281 -5.791 -19.733 1.00 92.94 293 ASP A N 1
ATOM 2385 C CA . ASP A 1 293 ? -6.206 -4.351 -19.490 1.00 92.94 293 ASP A CA 1
ATOM 2386 C C . ASP A 1 293 ? -4.866 -3.763 -19.974 1.00 92.94 293 ASP A C 1
ATOM 2388 O O . ASP A 1 293 ? -4.699 -2.538 -20.018 1.00 92.94 293 ASP A O 1
ATOM 2392 N N . ILE A 1 294 ? -3.899 -4.622 -20.326 1.00 94.12 294 ILE A N 1
ATOM 2393 C CA . ILE A 1 294 ? -2.578 -4.221 -20.810 1.00 94.12 294 ILE A CA 1
ATOM 2394 C C . ILE A 1 294 ? -2.689 -3.832 -22.281 1.00 94.12 294 ILE A C 1
ATOM 2396 O O . ILE A 1 294 ? -3.055 -4.631 -23.137 1.00 94.12 294 ILE A O 1
ATOM 2400 N N . HIS A 1 295 ? -2.337 -2.586 -22.573 1.00 92.38 295 HIS A N 1
ATOM 2401 C CA . HIS A 1 295 ? -2.281 -2.061 -23.926 1.00 92.38 295 HIS A CA 1
ATOM 2402 C C . HIS A 1 295 ? -0.982 -2.445 -24.640 1.00 92.38 295 HIS A C 1
ATOM 2404 O O . HIS A 1 295 ? -1.020 -2.891 -25.780 1.00 92.38 295 HIS A O 1
ATOM 2410 N N . SER A 1 296 ? 0.158 -2.263 -23.971 1.00 92.94 296 SER A N 1
ATOM 2411 C CA . SER A 1 296 ? 1.479 -2.605 -24.510 1.00 92.94 296 SER A CA 1
ATOM 2412 C C . SER A 1 296 ? 2.455 -2.8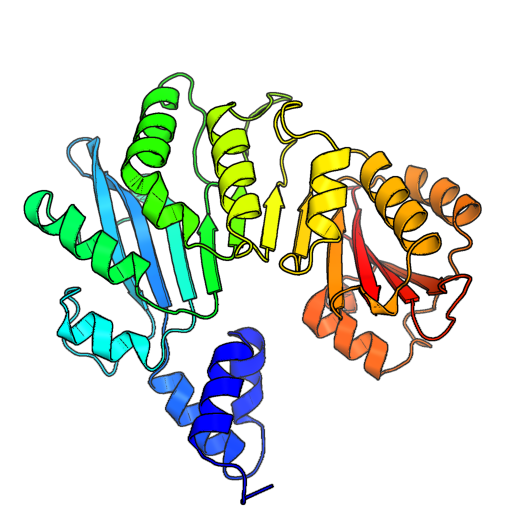89 -23.374 1.00 92.94 296 SER A C 1
ATOM 2414 O O . SER A 1 296 ? 2.284 -2.361 -22.267 1.00 92.94 296 SER A O 1
ATOM 2416 N N . MET A 1 297 ? 3.481 -3.685 -23.661 1.00 95.06 297 MET A N 1
ATOM 2417 C CA . MET A 1 297 ? 4.533 -4.036 -22.718 1.00 95.06 297 MET A CA 1
ATOM 2418 C C . MET A 1 297 ? 5.902 -3.838 -23.355 1.00 95.06 297 MET A C 1
ATOM 2420 O O . MET A 1 297 ? 6.107 -4.184 -24.514 1.00 95.06 297 MET A O 1
ATOM 2424 N N . HIS A 1 298 ? 6.839 -3.299 -22.582 1.00 94.75 298 HIS A N 1
ATOM 2425 C CA . HIS A 1 298 ? 8.200 -3.027 -23.026 1.00 94.75 298 HIS A CA 1
ATOM 2426 C C . HIS A 1 298 ? 9.208 -3.464 -21.973 1.00 94.75 298 HIS A C 1
ATOM 2428 O O . HIS A 1 298 ? 8.867 -3.672 -20.806 1.00 94.75 298 HIS A O 1
ATOM 2434 N N . HIS A 1 299 ? 10.463 -3.569 -22.385 1.00 94.81 299 HIS A N 1
ATOM 2435 C CA . HIS A 1 299 ? 11.565 -4.020 -21.549 1.00 94.81 299 HIS A CA 1
ATOM 2436 C C . HIS A 1 299 ? 12.794 -3.138 -21.702 1.00 94.81 299 HIS A C 1
ATOM 2438 O O . HIS A 1 299 ? 13.122 -2.681 -22.798 1.00 94.81 299 HIS A O 1
ATOM 2444 N N . ILE A 1 300 ? 13.461 -2.892 -20.576 1.00 95.06 300 ILE A N 1
ATOM 2445 C CA . ILE A 1 300 ? 14.703 -2.125 -20.492 1.00 95.06 300 ILE A CA 1
ATOM 2446 C C . ILE A 1 300 ? 15.702 -2.942 -19.682 1.00 95.06 300 ILE A C 1
ATOM 2448 O O . ILE A 1 300 ? 15.462 -3.222 -18.508 1.00 95.06 300 ILE A O 1
ATOM 2452 N N . GLN A 1 301 ? 16.834 -3.289 -20.285 1.00 96.38 301 GLN A N 1
ATOM 2453 C CA . GLN A 1 301 ? 17.933 -3.963 -19.591 1.00 96.38 301 GLN A CA 1
ATOM 2454 C C . GLN A 1 301 ? 18.828 -2.960 -18.868 1.00 96.38 301 GLN A C 1
ATOM 2456 O O . GLN A 1 301 ? 19.026 -1.831 -19.332 1.00 96.38 301 GLN A O 1
ATOM 2461 N N . HIS A 1 302 ? 19.378 -3.369 -17.724 1.00 96.44 302 HIS A N 1
ATOM 2462 C CA . HIS A 1 302 ? 20.365 -2.555 -17.035 1.00 96.44 302 HIS A CA 1
ATOM 2463 C C . HIS A 1 302 ? 21.677 -2.578 -17.833 1.00 96.44 302 HIS A C 1
ATOM 2465 O O . HIS A 1 302 ? 22.123 -3.657 -18.227 1.00 96.44 302 HIS A O 1
ATOM 2471 N N . PRO A 1 303 ? 22.341 -1.429 -18.056 1.00 96.00 303 PRO A N 1
ATOM 2472 C CA . PRO A 1 303 ? 23.526 -1.368 -18.913 1.00 96.00 303 PRO A CA 1
ATOM 2473 C C . PRO A 1 303 ? 24.716 -2.184 -18.392 1.00 96.00 303 PRO A C 1
ATOM 2475 O O . PRO A 1 303 ? 25.543 -2.618 -19.185 1.00 96.00 303 PRO A O 1
ATOM 2478 N N . THR A 1 304 ? 24.820 -2.392 -17.076 1.00 96.50 304 THR A N 1
ATOM 2479 C CA . THR A 1 304 ? 25.930 -3.145 -16.462 1.00 96.50 304 THR A CA 1
ATOM 2480 C C . THR A 1 304 ? 25.545 -4.539 -15.967 1.00 96.50 304 THR A C 1
ATOM 2482 O O . THR A 1 304 ? 26.431 -5.297 -15.588 1.00 96.50 304 THR A O 1
ATOM 2485 N N . ASP A 1 305 ? 24.252 -4.874 -15.929 1.00 96.25 305 ASP A N 1
ATOM 2486 C CA . ASP A 1 305 ? 23.765 -6.168 -15.435 1.00 96.25 305 ASP A CA 1
ATOM 2487 C C . ASP A 1 305 ? 22.492 -6.581 -16.194 1.00 96.25 305 ASP A C 1
ATOM 2489 O O . ASP A 1 305 ? 21.383 -6.255 -15.770 1.00 96.25 305 ASP A O 1
ATOM 2493 N N . PRO A 1 306 ? 22.619 -7.302 -17.321 1.00 94.00 306 PRO A N 1
ATOM 2494 C CA . PRO A 1 306 ? 21.474 -7.685 -18.145 1.00 94.00 306 PRO A CA 1
ATOM 2495 C C . PRO A 1 306 ? 20.432 -8.559 -17.431 1.00 94.00 306 PRO A C 1
ATOM 2497 O O . PRO A 1 306 ? 19.328 -8.714 -17.956 1.00 94.00 306 PRO A O 1
ATOM 2500 N N . SER A 1 307 ? 20.768 -9.137 -16.268 1.00 94.38 307 SER A N 1
ATOM 2501 C CA . SER A 1 307 ? 19.816 -9.894 -15.450 1.00 94.38 307 SER A CA 1
ATOM 2502 C C . SER A 1 307 ? 18.814 -8.989 -14.729 1.00 94.38 307 SER A C 1
ATOM 2504 O O . SER A 1 307 ? 17.691 -9.414 -14.465 1.00 94.38 307 SER A O 1
ATOM 2506 N N . CYS A 1 308 ? 19.184 -7.728 -14.483 1.00 96.00 308 CYS A N 1
ATOM 2507 C CA . CYS A 1 308 ? 18.308 -6.714 -13.918 1.00 96.00 308 CYS A CA 1
ATOM 2508 C C . CYS A 1 308 ? 17.587 -5.953 -15.028 1.00 96.00 308 CYS A C 1
ATOM 2510 O O . CYS A 1 308 ? 18.198 -5.455 -15.981 1.00 96.00 308 CYS A O 1
ATOM 2512 N N . SER A 1 309 ? 16.273 -5.806 -14.891 1.00 96.19 309 SER A N 1
ATOM 2513 C CA . SER A 1 309 ? 15.476 -5.151 -15.924 1.00 96.19 309 SER A CA 1
ATOM 2514 C C . SER A 1 309 ? 14.276 -4.388 -15.391 1.00 96.19 309 SER A C 1
ATOM 2516 O O . SER A 1 309 ? 13.835 -4.562 -14.257 1.00 96.19 309 SER A O 1
ATOM 2518 N N . ILE A 1 310 ? 13.747 -3.506 -16.233 1.00 96.50 310 ILE A N 1
ATOM 2519 C CA . ILE A 1 310 ? 12.468 -2.844 -16.008 1.00 96.50 310 ILE A CA 1
ATOM 2520 C C . ILE A 1 310 ? 11.485 -3.373 -17.042 1.00 96.50 310 ILE A C 1
ATOM 2522 O O . ILE A 1 310 ? 11.717 -3.230 -18.244 1.00 96.50 310 ILE A O 1
ATOM 2526 N N . TYR A 1 311 ? 10.365 -3.913 -16.572 1.00 96.62 311 TYR A N 1
ATOM 2527 C CA . TYR A 1 311 ? 9.186 -4.125 -17.403 1.00 96.62 311 TYR A CA 1
ATOM 2528 C C . TYR A 1 311 ? 8.303 -2.888 -17.330 1.00 96.62 311 TYR A C 1
ATOM 2530 O O . TYR A 1 311 ? 7.852 -2.490 -16.253 1.00 96.62 311 TYR A O 1
ATOM 2538 N N . VAL A 1 312 ? 8.076 -2.272 -18.483 1.00 94.88 312 VAL A N 1
ATOM 2539 C CA . VAL A 1 312 ? 7.225 -1.095 -18.625 1.00 94.88 312 VAL A CA 1
ATOM 2540 C C . VAL A 1 312 ? 5.876 -1.549 -19.158 1.00 94.88 312 VAL A C 1
ATOM 2542 O O . VAL A 1 312 ? 5.787 -2.074 -20.265 1.00 94.88 312 VAL A O 1
ATOM 2545 N N . VAL A 1 313 ? 4.818 -1.359 -18.377 1.00 94.69 313 VAL A N 1
ATOM 2546 C CA . VAL A 1 313 ? 3.468 -1.821 -18.720 1.00 94.69 313 VAL A CA 1
ATOM 2547 C C . VAL A 1 313 ? 2.554 -0.619 -18.865 1.00 94.69 313 VAL A C 1
ATOM 2549 O O . VAL A 1 313 ? 2.406 0.172 -17.935 1.00 94.69 313 VAL A O 1
ATOM 2552 N N . PHE A 1 314 ? 1.905 -0.503 -20.020 1.00 92.38 314 PHE A N 1
ATOM 2553 C CA . PHE A 1 314 ? 0.879 0.507 -20.251 1.00 92.38 314 PHE A CA 1
ATOM 2554 C C . PHE A 1 314 ? -0.484 -0.135 -20.125 1.00 92.38 314 PHE A C 1
ATOM 2556 O O . PHE A 1 314 ? -0.798 -1.081 -20.844 1.00 92.38 314 PHE A O 1
ATOM 2563 N N . ARG A 1 315 ? -1.303 0.393 -19.224 1.00 92.31 315 ARG A N 1
ATOM 2564 C CA . ARG A 1 315 ? -2.666 -0.077 -18.994 1.00 92.31 315 ARG A CA 1
ATOM 2565 C C . ARG A 1 315 ? -3.653 0.972 -19.478 1.00 92.31 315 ARG A C 1
ATOM 2567 O O . ARG A 1 315 ? -3.513 2.150 -19.143 1.00 92.31 315 ARG A O 1
ATOM 2574 N N . ARG A 1 316 ? -4.669 0.537 -20.224 1.00 86.12 316 ARG A N 1
ATOM 2575 C CA . ARG A 1 316 ? -5.778 1.410 -20.620 1.00 86.12 316 ARG A CA 1
ATOM 2576 C C . ARG A 1 316 ? -6.687 1.648 -19.414 1.00 86.12 316 ARG A C 1
ATOM 2578 O O . ARG A 1 316 ? -7.105 0.697 -18.752 1.00 86.12 316 ARG A O 1
ATOM 2585 N N . GLU A 1 317 ? -7.008 2.905 -19.126 1.00 82.31 317 GLU A N 1
ATOM 2586 C CA . GLU A 1 317 ? -8.101 3.217 -18.207 1.00 82.31 317 GLU A CA 1
ATOM 2587 C C . GLU A 1 317 ? -9.418 3.317 -18.976 1.00 82.31 317 GLU A C 1
ATOM 2589 O O . GLU A 1 317 ? -9.491 3.940 -20.031 1.00 82.31 317 GLU A O 1
ATOM 2594 N N . SER A 1 318 ? -10.474 2.701 -18.445 1.00 76.62 318 SER A N 1
ATOM 2595 C CA . SER A 1 318 ? -11.767 2.545 -19.127 1.00 76.62 318 SER A CA 1
ATOM 2596 C C . SER A 1 318 ? -12.468 3.867 -19.462 1.00 76.62 318 SER A C 1
ATOM 2598 O O . SER A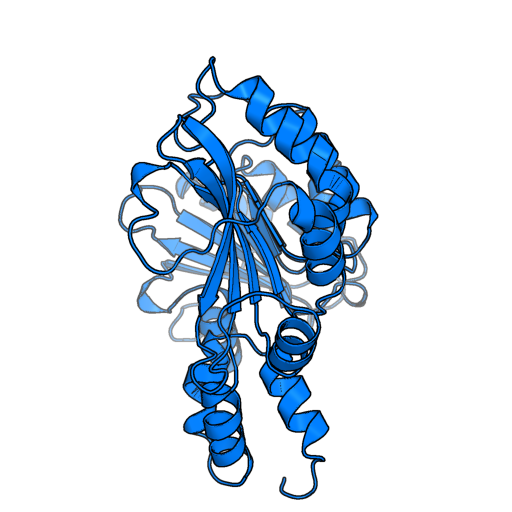 1 318 ? -13.386 3.879 -20.272 1.00 76.62 318 SER A O 1
ATOM 2600 N N . TRP A 1 319 ? -12.055 4.967 -18.830 1.00 69.12 319 TRP A N 1
ATOM 2601 C CA . TRP A 1 319 ? -12.773 6.245 -18.829 1.00 69.12 319 TRP A CA 1
ATOM 2602 C C . TRP A 1 319 ? -11.937 7.418 -19.354 1.00 69.12 319 TRP A C 1
ATOM 2604 O O . TRP A 1 319 ? -12.391 8.557 -19.312 1.00 69.12 319 TRP A O 1
ATOM 2614 N N . ALA A 1 320 ? -10.708 7.170 -19.813 1.00 63.94 320 ALA A N 1
ATOM 2615 C CA . ALA A 1 320 ? -9.738 8.222 -20.078 1.00 63.94 320 ALA A CA 1
ATOM 2616 C C . ALA A 1 320 ? -8.948 7.987 -21.372 1.00 63.94 320 ALA A C 1
ATOM 2618 O O . ALA A 1 320 ? -8.600 6.862 -21.716 1.00 63.94 320 ALA A O 1
ATOM 2619 N N . ILE A 1 321 ? -8.567 9.083 -22.037 1.00 70.25 321 ILE A N 1
ATOM 2620 C CA . ILE A 1 321 ? -7.529 9.104 -23.090 1.00 70.25 321 ILE A CA 1
ATOM 2621 C C . ILE A 1 321 ? -6.108 8.877 -22.531 1.00 70.25 321 ILE A C 1
ATOM 2623 O O . ILE A 1 321 ? -5.126 8.915 -23.271 1.00 70.25 321 ILE A O 1
ATOM 2627 N N . TYR A 1 322 ? -5.992 8.702 -21.214 1.00 77.56 322 TYR A N 1
ATOM 2628 C CA . TYR A 1 322 ? -4.737 8.530 -20.499 1.00 77.56 322 TYR A CA 1
ATOM 2629 C C . TYR A 1 322 ? -4.433 7.047 -20.299 1.00 77.56 322 TYR A C 1
ATOM 2631 O O . TYR A 1 322 ? -5.329 6.221 -20.108 1.00 77.56 322 TYR A O 1
ATOM 2639 N N . TYR A 1 323 ? -3.144 6.726 -20.311 1.00 85.38 323 TYR A N 1
ATOM 2640 C CA . TYR A 1 323 ? -2.648 5.409 -19.944 1.00 85.38 323 TYR A CA 1
ATOM 2641 C C . TYR A 1 323 ? -1.961 5.512 -18.590 1.00 85.38 323 TYR A C 1
ATOM 2643 O O . TYR A 1 323 ? -1.239 6.471 -18.316 1.00 85.38 323 TYR A O 1
ATOM 2651 N N . ARG A 1 324 ? -2.143 4.489 -17.756 1.00 89.75 324 ARG A N 1
ATOM 2652 C CA . ARG A 1 324 ? -1.246 4.290 -16.617 1.00 89.75 324 ARG A CA 1
ATOM 2653 C C . ARG A 1 324 ? 0.029 3.628 -17.103 1.00 89.75 324 ARG A C 1
ATOM 2655 O O . ARG A 1 324 ? -0.045 2.628 -17.818 1.00 89.75 324 ARG A O 1
ATOM 2662 N N . CYS A 1 325 ? 1.168 4.169 -16.696 1.00 91.94 325 CYS A N 1
ATOM 2663 C CA . CYS A 1 325 ? 2.480 3.597 -16.948 1.00 91.94 325 CYS A CA 1
ATOM 2664 C C . CYS A 1 325 ? 3.011 2.979 -15.661 1.00 91.94 325 CYS A C 1
ATOM 2666 O O . CYS A 1 325 ? 3.160 3.660 -14.648 1.00 91.94 325 CYS A O 1
ATOM 2668 N N . PHE A 1 326 ? 3.327 1.695 -15.710 1.00 94.69 326 PHE A N 1
ATOM 2669 C CA . PHE A 1 326 ? 3.944 0.989 -14.603 1.00 94.69 326 PHE A CA 1
ATOM 2670 C C . PHE A 1 326 ? 5.381 0.638 -14.957 1.00 94.69 326 PHE A C 1
ATOM 2672 O O . PHE A 1 326 ? 5.625 0.078 -16.021 1.00 94.69 326 PHE A O 1
ATOM 2679 N N . LEU A 1 327 ? 6.319 0.918 -14.055 1.00 95.38 327 LEU A N 1
ATOM 2680 C CA . LEU A 1 327 ? 7.682 0.398 -14.106 1.00 95.38 327 LEU A CA 1
ATOM 2681 C C . LEU A 1 327 ? 7.821 -0.670 -13.024 1.00 95.38 327 LEU A C 1
ATOM 2683 O O . LEU A 1 327 ? 7.804 -0.355 -11.830 1.00 95.38 327 LEU A O 1
ATOM 2687 N N . LEU A 1 328 ? 7.952 -1.923 -13.440 1.00 97.25 328 LEU A N 1
ATOM 2688 C CA . LEU A 1 328 ? 8.227 -3.048 -12.558 1.00 97.25 328 LEU A CA 1
ATOM 2689 C C . LEU A 1 328 ? 9.711 -3.404 -12.654 1.00 97.25 328 LEU A C 1
ATOM 2691 O O . LEU A 1 328 ? 10.175 -3.851 -13.699 1.00 97.25 328 LEU A O 1
ATOM 2695 N N . PHE A 1 329 ? 10.438 -3.197 -11.560 1.00 96.94 329 PHE A N 1
ATOM 2696 C CA . PHE A 1 329 ? 11.870 -3.470 -11.467 1.00 96.94 329 PHE A CA 1
ATOM 2697 C C . PHE A 1 329 ? 12.091 -4.907 -11.001 1.00 96.94 329 PHE A C 1
ATOM 2699 O O . PHE A 1 329 ? 11.606 -5.280 -9.927 1.00 96.94 329 PHE A O 1
ATOM 2706 N N . VAL A 1 330 ? 12.810 -5.686 -11.806 1.00 94.81 330 VAL A N 1
ATOM 2707 C CA . VAL A 1 330 ? 13.033 -7.127 -11.624 1.00 94.81 330 VAL A CA 1
ATOM 2708 C C . VAL A 1 330 ? 14.514 -7.421 -11.532 1.00 94.81 330 VAL A C 1
ATOM 2710 O O . VAL A 1 330 ? 15.272 -6.885 -12.378 1.00 94.81 330 VAL A O 1
#

Nearest PDB structures (foldseek):
  4dx8-assembly2_B  TM=7.374E-01  e=1.147E+00  Homo sapiens
  3qpz-assembly1_C  TM=2.646E-01  e=1.543E+00  Neisseria meningitidis MC58
  1peq-assembly1_A  TM=2.445E-01  e=4.766E+00  Salmonella enterica subsp. enterica serovar Typhimurium
  4gcz-assembly1_A  TM=3.217E-01  e=9.715E+00  Bacillus subtilis subsp. subtilis str. 168

Organism: NCBI:txid37863

Secondary structure (DSSP, 8-state):
-TTS-HHHHHHHHHHHHHHHHTTGGGS-SHHHHHHHHHHHH-EEEEEEEEE-TTS-EEEEEEEES-TT----S--HHHHHHHTTTEEEEEEEE--GGG--SS-EEPPTTTHHHHHHHHHH---SEEEEEETT----TTTHHHHHHHHHHTHHHHTT-SEEEE--TT-SSPPPPHHHHHHHHHHHHTT---EEEE-S---TTS-HHHHHHHHTSSS--EEEE---THHHHHHHHHHTTS-GGGSPTT-EEEEEEEEHHHHHHHHHHHTPEE--TTTS-HHHHHHHHHHT--GGGEEEEEEEE-SS-TTSEEEEEEEE-TT-SEEEEEEEE-

Solvent-accessible surface area (backbone atoms only — not comparable to full-atom values): 18230 Å² total; per-residue (Å²): 129,90,82,66,57,68,68,57,54,51,53,47,57,46,69,56,43,71,77,48,59,71,53,39,51,76,41,76,67,71,61,9,58,50,41,50,55,46,57,56,56,20,26,34,41,42,36,34,40,28,37,51,98,84,68,47,78,41,48,32,36,34,82,42,54,43,77,82,53,81,72,84,64,89,42,74,69,46,51,60,56,46,56,79,36,34,41,33,37,38,39,34,42,48,67,51,92,72,78,79,77,80,68,46,75,53,52,83,87,50,43,66,60,49,48,54,53,58,52,67,50,80,38,73,36,23,35,41,37,45,46,57,51,65,86,44,96,86,39,61,64,57,57,51,49,50,51,62,76,44,38,77,50,58,50,64,29,26,26,41,34,42,29,61,91,80,54,91,83,56,54,50,63,68,68,59,52,48,50,52,51,53,24,50,73,65,55,50,32,21,34,39,36,29,71,31,57,66,24,84,84,61,48,70,66,55,56,49,53,47,60,67,35,82,41,31,41,36,42,33,31,33,59,64,74,67,54,61,54,53,45,54,56,48,52,60,72,49,72,67,87,75,51,60,81,65,26,36,37,35,36,59,60,42,46,61,76,67,45,57,62,52,37,67,80,62,65,51,43,77,44,58,80,91,73,48,57,68,67,59,49,52,51,40,43,74,74,75,48,52,72,93,43,49,72,50,40,29,38,32,68,32,83,90,43,74,84,35,34,34,43,38,39,31,30,62,45,98,87,51,90,41,28,36,40,32,40,39,36,76